Protein AF-A0A920FVG2-F1 (afdb_monomer)

Nearest PDB structures (foldseek):
  1gax-assembly2_B  TM=8.954E-01  e=4.757E-13  Thermus thermophilus
  4xkz-assembly1_A  TM=8.095E-01  e=1.401E-09  Pseudomonas aeruginosa PAO1
  8wnj-assembly1_A  TM=7.350E-01  e=1.094E-07  Helicobacter pylori
  4as1-assembly1_A  TM=7.195E-01  e=6.521E-05  Escherichia coli K-12
  5ah5-assembly1_B  TM=7.517E-01  e=1.636E-04  Rhizobium rhizogenes K84

Structure (mmCIF, N/CA/C/O backbone):
data_AF-A0A920FVG2-F1
#
_entry.id   AF-A0A920FVG2-F1
#
loop_
_atom_site.group_PDB
_atom_site.id
_atom_site.type_symbol
_atom_site.label_atom_id
_atom_site.label_alt_id
_atom_site.label_comp_id
_atom_site.label_asym_id
_atom_site.label_entity_id
_atom_site.label_seq_id
_atom_site.pdbx_PDB_ins_code
_atom_site.Cartn_x
_atom_site.Cartn_y
_atom_site.Cartn_z
_atom_site.occupancy
_atom_site.B_iso_or_equiv
_atom_site.auth_seq_id
_atom_site.auth_comp_id
_atom_site.auth_asym_id
_atom_site.auth_atom_id
_atom_site.pdbx_PDB_model_num
ATOM 1 N N . MET A 1 1 ? 52.587 -39.806 -20.150 1.00 34.88 1 MET A N 1
ATOM 2 C CA . MET A 1 1 ? 51.600 -38.936 -19.471 1.00 34.88 1 MET A CA 1
ATOM 3 C C . MET A 1 1 ? 51.020 -37.956 -20.485 1.00 34.88 1 MET A C 1
ATOM 5 O O . MET A 1 1 ? 51.636 -36.937 -20.765 1.00 34.88 1 MET A O 1
ATOM 9 N N . LYS A 1 2 ? 49.883 -38.295 -21.106 1.00 31.09 2 LYS A N 1
ATOM 10 C CA . LYS A 1 2 ? 49.117 -37.346 -21.928 1.00 31.09 2 LYS A CA 1
ATOM 11 C C . LYS A 1 2 ? 48.358 -36.430 -20.965 1.00 31.09 2 LYS A C 1
ATOM 13 O O . LYS A 1 2 ? 47.603 -36.924 -20.139 1.00 31.09 2 LYS A O 1
ATOM 18 N N . LYS A 1 3 ? 48.619 -35.121 -21.019 1.00 33.78 3 LYS A N 1
ATOM 19 C CA . LYS A 1 3 ? 47.824 -34.110 -20.311 1.00 33.78 3 LYS A CA 1
ATOM 20 C C . LYS A 1 3 ? 46.484 -33.982 -21.030 1.00 33.78 3 LYS A C 1
ATOM 22 O O . LYS A 1 3 ? 46.451 -33.529 -22.174 1.00 33.78 3 LYS A O 1
ATOM 27 N N . ASP A 1 4 ? 45.411 -34.372 -20.356 1.00 32.25 4 ASP A N 1
ATOM 28 C CA . ASP A 1 4 ? 44.045 -34.154 -20.813 1.00 32.25 4 ASP A CA 1
ATOM 29 C C . ASP A 1 4 ? 43.758 -32.652 -20.937 1.00 32.25 4 ASP A C 1
ATOM 31 O O . ASP A 1 4 ? 43.631 -31.918 -19.956 1.00 32.25 4 ASP A O 1
ATOM 35 N N . LYS A 1 5 ? 43.638 -32.187 -22.183 1.00 40.66 5 LYS A N 1
ATOM 36 C CA . LYS A 1 5 ? 42.881 -30.983 -22.524 1.00 40.66 5 LYS A CA 1
ATOM 37 C C . LYS A 1 5 ? 41.403 -31.350 -22.437 1.00 40.66 5 LYS A C 1
ATOM 39 O O . LYS A 1 5 ? 40.871 -31.845 -23.419 1.00 40.66 5 LYS A O 1
ATOM 44 N N . ASN A 1 6 ? 40.764 -31.129 -21.290 1.00 38.44 6 ASN A N 1
ATOM 45 C CA . ASN A 1 6 ? 39.312 -30.927 -21.192 1.00 38.44 6 ASN A CA 1
ATOM 46 C C . ASN A 1 6 ? 38.930 -30.453 -19.783 1.00 38.44 6 ASN A C 1
ATOM 48 O O . ASN A 1 6 ? 38.427 -31.211 -18.963 1.00 38.44 6 ASN A O 1
ATOM 52 N N . VAL A 1 7 ? 39.116 -29.158 -19.521 1.00 35.41 7 VAL A N 1
ATOM 53 C CA . VAL A 1 7 ? 38.372 -28.466 -18.461 1.00 35.41 7 VAL A CA 1
ATOM 54 C C . VAL A 1 7 ? 37.401 -27.516 -19.156 1.00 35.41 7 VAL A C 1
ATOM 56 O O . VAL A 1 7 ? 37.686 -26.337 -19.350 1.00 35.41 7 VAL A O 1
ATOM 59 N N . LYS A 1 8 ? 36.250 -28.041 -19.597 1.00 39.66 8 LYS A N 1
ATOM 60 C CA . LYS A 1 8 ? 35.087 -27.191 -19.876 1.00 39.66 8 LYS A CA 1
ATOM 61 C C . LYS A 1 8 ? 34.613 -26.660 -18.527 1.00 39.66 8 LYS A C 1
ATOM 63 O O . LYS A 1 8 ? 34.080 -27.415 -17.718 1.00 39.66 8 LYS A O 1
ATOM 68 N N . ILE A 1 9 ? 34.832 -25.373 -18.279 1.00 39.84 9 ILE A N 1
ATOM 69 C CA . ILE A 1 9 ? 34.229 -24.665 -17.150 1.00 39.84 9 ILE A CA 1
ATOM 70 C C . ILE A 1 9 ? 32.710 -24.795 -17.326 1.00 39.84 9 ILE A C 1
ATOM 72 O O . ILE A 1 9 ? 32.148 -24.200 -18.245 1.00 39.84 9 ILE A O 1
ATOM 76 N N . LYS A 1 10 ? 32.038 -25.587 -16.481 1.00 43.44 10 LYS A N 1
ATOM 77 C CA . LYS A 1 10 ? 30.575 -25.550 -16.343 1.00 43.44 10 LYS A CA 1
ATOM 78 C C . LYS A 1 10 ? 30.203 -24.182 -15.765 1.00 43.44 10 LYS A C 1
ATOM 80 O O . LYS A 1 10 ? 30.037 -24.035 -14.559 1.00 43.44 10 LYS A O 1
ATOM 85 N N . ARG A 1 11 ? 30.125 -23.149 -16.605 1.00 49.59 11 ARG A N 1
ATOM 86 C CA . ARG A 1 11 ? 29.340 -21.964 -16.261 1.00 49.59 11 ARG A CA 1
ATOM 87 C C . ARG A 1 11 ? 27.886 -22.412 -16.343 1.00 49.59 11 ARG A C 1
ATOM 89 O O . ARG A 1 11 ? 27.452 -22.835 -17.409 1.00 49.59 11 ARG A O 1
ATOM 96 N N . ASN A 1 12 ? 27.166 -22.354 -15.227 1.00 61.84 12 ASN A N 1
ATOM 97 C CA . ASN A 1 12 ? 25.705 -22.378 -15.220 1.00 61.84 12 ASN A CA 1
ATOM 98 C C . ASN A 1 12 ? 25.222 -21.122 -15.962 1.00 61.84 12 ASN A C 1
ATOM 100 O O . ASN A 1 12 ? 24.910 -20.110 -15.340 1.00 61.84 12 ASN A O 1
ATOM 104 N N . VAL A 1 13 ? 25.287 -21.142 -17.293 1.00 67.62 13 VAL A N 1
ATOM 105 C CA . VAL A 1 13 ? 24.732 -20.092 -18.141 1.00 67.62 13 VAL A CA 1
ATOM 106 C C . VAL A 1 13 ? 23.231 -20.322 -18.142 1.00 67.62 13 VAL A C 1
ATOM 108 O O . VAL A 1 13 ? 22.765 -21.331 -18.659 1.00 67.62 13 VAL A O 1
ATOM 111 N N . ILE A 1 14 ? 22.506 -19.426 -17.483 1.00 77.75 14 ILE A N 1
ATOM 112 C CA . ILE A 1 14 ? 21.047 -19.402 -17.501 1.00 77.75 14 ILE A CA 1
ATOM 113 C C . ILE A 1 14 ? 20.646 -18.641 -18.762 1.00 77.75 14 ILE A C 1
ATOM 115 O O . ILE A 1 14 ? 21.069 -17.494 -18.930 1.00 77.75 14 ILE A O 1
ATOM 119 N N . ASP A 1 15 ? 19.870 -19.270 -19.643 1.00 86.62 15 ASP A N 1
ATOM 120 C CA . ASP A 1 15 ? 19.322 -18.586 -20.811 1.00 86.62 15 ASP A CA 1
ATOM 121 C C . ASP A 1 15 ? 18.277 -17.555 -20.340 1.00 86.62 15 ASP A C 1
ATOM 123 O O . ASP A 1 15 ? 17.307 -17.922 -19.664 1.00 86.62 15 ASP A O 1
ATOM 127 N N . PRO A 1 16 ? 18.449 -16.252 -20.637 1.00 88.81 16 PRO A N 1
ATOM 128 C CA . PRO A 1 16 ? 17.465 -15.246 -20.265 1.00 88.81 16 PRO A CA 1
ATOM 129 C C . PRO A 1 16 ? 16.081 -15.518 -20.867 1.00 88.81 16 PRO A C 1
ATOM 131 O O . PRO A 1 16 ? 15.095 -15.166 -20.225 1.00 88.81 16 PRO A O 1
ATOM 134 N N . LEU A 1 17 ? 15.983 -16.151 -22.041 1.00 92.50 17 LEU A N 1
ATOM 135 C CA . LEU A 1 17 ? 14.698 -16.467 -22.669 1.00 92.50 17 LEU A CA 1
ATOM 136 C C . LEU A 1 17 ? 13.923 -17.518 -21.869 1.00 92.50 17 LEU A C 1
ATOM 138 O O . LEU A 1 17 ? 12.738 -17.324 -21.620 1.00 92.50 17 LEU A O 1
ATOM 142 N N . GLU A 1 18 ? 14.596 -18.547 -21.343 1.00 91.75 18 GLU A N 1
ATOM 143 C CA . GLU A 1 18 ? 13.959 -19.539 -20.461 1.00 91.75 18 GLU A CA 1
ATOM 144 C C . GLU A 1 18 ? 13.392 -18.887 -19.187 1.00 91.75 18 GLU A C 1
ATOM 146 O O . GLU A 1 18 ? 12.308 -19.236 -18.711 1.00 91.75 18 GLU A O 1
ATOM 151 N N . ILE A 1 19 ? 14.104 -17.901 -18.630 1.00 91.44 19 ILE A N 1
ATOM 152 C CA . ILE A 1 19 ? 13.629 -17.153 -17.460 1.00 91.44 19 ILE A CA 1
ATOM 153 C C . ILE A 1 19 ? 12.475 -16.219 -17.823 1.00 91.44 19 ILE A C 1
ATOM 155 O O . ILE A 1 19 ? 11.527 -16.107 -17.044 1.00 91.44 19 ILE A O 1
ATOM 159 N N . ILE A 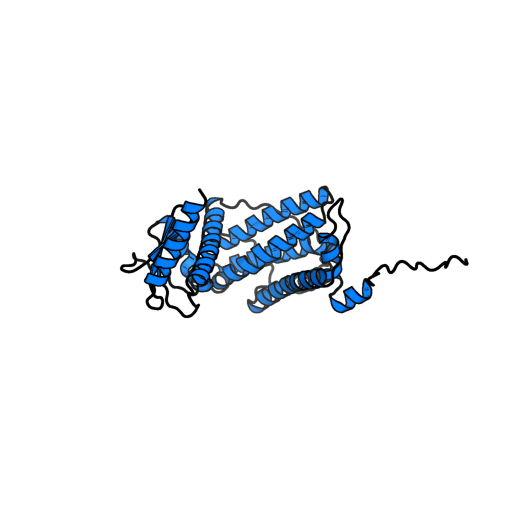1 20 ? 12.530 -15.562 -18.983 1.00 94.75 20 ILE A N 1
ATOM 160 C CA . ILE A 1 20 ? 11.449 -14.705 -19.483 1.00 94.75 20 ILE A CA 1
ATOM 161 C C . ILE A 1 20 ? 10.177 -15.528 -19.689 1.00 94.75 20 ILE A C 1
ATOM 163 O O . ILE A 1 20 ? 9.123 -15.116 -19.210 1.00 94.75 20 ILE A O 1
ATOM 167 N N . ASP A 1 21 ? 10.276 -16.705 -20.302 1.00 94.50 21 ASP A N 1
ATOM 168 C CA . ASP A 1 21 ? 9.132 -17.592 -20.525 1.00 94.50 21 ASP A CA 1
ATOM 169 C C . ASP A 1 21 ? 8.518 -18.071 -19.201 1.00 94.50 21 ASP A C 1
ATOM 171 O O . ASP A 1 21 ? 7.297 -18.176 -19.064 1.00 94.50 21 ASP A O 1
ATOM 175 N N . LYS A 1 22 ? 9.350 -18.316 -18.180 1.00 94.31 22 LYS A N 1
ATOM 176 C CA . LYS A 1 22 ? 8.897 -18.835 -16.881 1.00 94.31 22 LYS A CA 1
ATOM 177 C C . LYS A 1 22 ? 8.395 -17.764 -15.907 1.00 94.31 22 LYS A C 1
ATOM 179 O O . LYS A 1 22 ? 7.469 -18.021 -15.126 1.00 94.31 22 LYS A O 1
ATOM 184 N N . TYR A 1 23 ? 9.022 -16.590 -15.891 1.00 94.56 23 TYR A N 1
ATOM 185 C CA . TYR A 1 23 ? 8.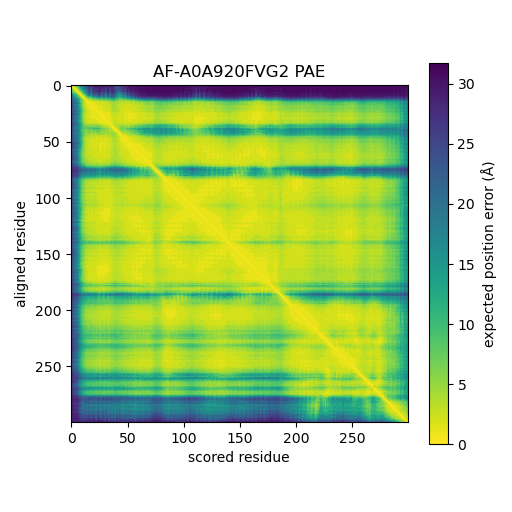804 -15.553 -14.876 1.00 94.56 23 TYR A CA 1
ATOM 186 C C . TYR A 1 23 ? 8.368 -14.199 -15.441 1.00 94.56 23 TYR A C 1
ATOM 188 O O . TYR A 1 23 ? 7.809 -13.403 -14.690 1.00 94.56 23 TYR A O 1
ATOM 196 N N . GLY A 1 24 ? 8.564 -13.954 -16.734 1.00 96.00 24 GLY A N 1
ATOM 197 C CA . GLY A 1 24 ? 8.259 -12.694 -17.404 1.00 96.00 24 GLY A CA 1
ATOM 198 C C . GLY A 1 24 ? 9.465 -11.757 -17.512 1.00 96.00 24 GLY A C 1
ATOM 199 O O . GLY A 1 24 ? 10.333 -11.703 -16.636 1.00 96.00 24 GLY A O 1
ATOM 200 N N . ALA A 1 25 ? 9.495 -10.969 -18.591 1.00 97.25 25 ALA A N 1
ATOM 201 C CA . ALA A 1 25 ? 10.583 -10.035 -18.881 1.00 97.25 25 ALA A CA 1
ATOM 202 C C . ALA A 1 25 ? 10.749 -8.950 -17.812 1.00 97.25 25 ALA A C 1
ATOM 204 O O . ALA A 1 25 ? 11.872 -8.681 -17.390 1.00 97.25 25 ALA A O 1
ATOM 205 N N . ASP A 1 26 ? 9.651 -8.378 -17.320 1.00 97.94 26 ASP A N 1
ATOM 206 C CA . ASP A 1 26 ? 9.699 -7.370 -16.257 1.00 97.94 26 ASP A CA 1
ATOM 207 C C . ASP A 1 26 ? 10.296 -7.917 -14.962 1.00 97.94 26 ASP A C 1
ATOM 209 O O . ASP A 1 26 ? 11.095 -7.250 -14.308 1.00 97.94 26 ASP A O 1
ATOM 213 N N . THR A 1 27 ? 9.952 -9.154 -14.601 1.00 97.12 27 THR A N 1
ATOM 214 C CA . THR A 1 27 ? 10.513 -9.803 -13.418 1.00 97.12 27 THR A CA 1
ATOM 215 C C . THR A 1 27 ? 12.017 -10.000 -13.558 1.00 97.12 27 THR A C 1
ATOM 217 O O . THR A 1 27 ? 12.757 -9.702 -12.617 1.00 97.12 27 THR A O 1
ATOM 220 N N . LEU A 1 28 ? 12.492 -10.464 -14.719 1.00 95.81 28 LEU A N 1
ATOM 221 C CA . LEU A 1 28 ? 13.925 -10.609 -14.965 1.00 95.81 28 LEU A CA 1
ATOM 222 C C . LEU A 1 28 ? 14.639 -9.251 -14.927 1.00 95.81 28 LEU A C 1
ATOM 224 O O . LEU A 1 28 ? 15.643 -9.122 -14.228 1.00 95.81 28 LEU A O 1
ATOM 228 N N . ARG A 1 29 ? 14.104 -8.233 -15.617 1.00 96.81 29 ARG A N 1
ATOM 229 C CA . ARG A 1 29 ? 14.658 -6.869 -15.614 1.00 96.81 29 ARG A CA 1
ATOM 230 C C . ARG A 1 29 ? 14.775 -6.331 -14.196 1.00 96.81 29 ARG A C 1
ATOM 232 O O . ARG A 1 29 ? 15.865 -5.946 -13.788 1.00 96.81 29 ARG A O 1
ATOM 239 N N . PHE A 1 30 ? 13.692 -6.396 -13.425 1.00 96.94 30 PHE A N 1
ATOM 240 C CA . PHE A 1 30 ? 13.682 -5.929 -12.045 1.00 96.94 30 PHE A CA 1
ATOM 241 C C . PHE A 1 30 ? 14.706 -6.663 -11.178 1.00 96.94 30 PHE A C 1
ATOM 243 O O . PHE A 1 30 ? 15.460 -6.026 -10.448 1.00 96.94 30 PHE A O 1
ATOM 250 N N . THR A 1 31 ? 14.781 -7.992 -11.307 1.00 95.44 31 THR A N 1
ATOM 251 C CA . THR A 1 31 ? 15.752 -8.813 -10.570 1.00 95.44 31 THR A CA 1
ATOM 252 C C . THR A 1 31 ? 17.189 -8.407 -10.884 1.00 95.44 31 THR A C 1
ATOM 254 O O . THR A 1 31 ? 18.019 -8.310 -9.986 1.00 95.44 31 THR A O 1
ATOM 257 N N . LEU A 1 32 ? 17.515 -8.186 -12.157 1.00 94.38 32 LEU A N 1
ATOM 258 C CA . LEU A 1 32 ? 18.865 -7.791 -12.552 1.00 94.38 32 LEU A CA 1
ATOM 259 C C . LEU A 1 32 ? 19.190 -6.374 -12.079 1.00 94.38 32 LEU A C 1
ATOM 261 O O . LEU A 1 32 ? 20.293 -6.145 -11.590 1.00 94.38 32 LEU A O 1
ATOM 265 N N . THR A 1 33 ? 18.238 -5.443 -12.170 1.00 95.56 33 THR A N 1
ATOM 266 C CA . THR A 1 33 ? 18.422 -4.069 -11.693 1.00 95.56 33 THR A CA 1
ATOM 267 C C . THR A 1 33 ? 18.642 -4.023 -10.183 1.00 95.56 33 THR A C 1
ATOM 269 O O . THR A 1 33 ? 19.594 -3.385 -9.741 1.00 95.56 33 THR A O 1
ATOM 272 N N . SER A 1 34 ? 17.828 -4.725 -9.388 1.00 94.31 34 SER A N 1
ATOM 273 C CA . SER A 1 34 ? 17.938 -4.708 -7.922 1.00 94.31 34 SER A CA 1
ATOM 274 C C . SER A 1 34 ? 19.225 -5.353 -7.400 1.00 94.31 34 SER A C 1
ATOM 276 O O . SER A 1 34 ? 19.738 -4.959 -6.355 1.00 94.31 34 SER A O 1
ATOM 278 N N . LEU A 1 35 ? 19.774 -6.333 -8.127 1.00 91.38 35 LEU A N 1
ATOM 279 C CA . LEU A 1 35 ? 21.012 -7.020 -7.752 1.00 91.38 35 LEU A CA 1
ATOM 280 C C . LEU A 1 35 ? 22.281 -6.317 -8.242 1.00 91.38 35 LEU A C 1
ATOM 282 O O . LEU A 1 35 ? 23.375 -6.726 -7.851 1.00 91.38 35 LEU A O 1
ATOM 286 N N . ASN A 1 36 ? 22.163 -5.276 -9.070 1.00 89.19 36 ASN A N 1
ATOM 287 C CA . ASN A 1 36 ? 23.300 -4.555 -9.641 1.00 89.19 36 ASN A CA 1
ATOM 288 C C . ASN A 1 36 ? 23.895 -3.533 -8.654 1.00 89.19 36 ASN A C 1
ATOM 290 O O . ASN A 1 36 ? 23.986 -2.335 -8.932 1.00 89.19 36 ASN A O 1
ATOM 294 N N . THR A 1 37 ? 24.258 -4.007 -7.460 1.00 88.56 37 THR A N 1
ATOM 295 C CA . THR A 1 37 ? 24.961 -3.209 -6.454 1.00 88.56 37 THR A CA 1
ATOM 296 C C . THR A 1 37 ? 26.430 -3.030 -6.867 1.00 88.56 37 THR A C 1
ATOM 298 O O . THR A 1 37 ? 27.111 -4.033 -7.103 1.00 88.56 37 THR A O 1
ATOM 301 N N . PRO A 1 38 ? 26.963 -1.793 -6.904 1.00 85.06 38 PRO A N 1
ATOM 302 C CA . PRO A 1 38 ? 28.352 -1.523 -7.254 1.00 85.06 38 PRO A CA 1
ATOM 303 C C . PRO A 1 38 ? 29.344 -2.352 -6.433 1.00 85.06 38 PRO A C 1
ATOM 305 O O . PRO A 1 38 ? 29.216 -2.488 -5.216 1.00 85.06 38 PRO A O 1
ATOM 308 N N . GLY A 1 39 ? 30.353 -2.907 -7.108 1.00 82.44 39 GLY A N 1
ATOM 309 C CA . GLY A 1 39 ? 31.421 -3.677 -6.464 1.00 82.44 39 GLY A CA 1
ATOM 310 C C . GLY A 1 39 ? 31.021 -5.078 -5.985 1.00 82.44 39 GLY A C 1
ATOM 311 O O . GLY A 1 39 ? 31.798 -5.703 -5.264 1.00 82.44 39 GLY A O 1
ATOM 312 N N . ARG A 1 40 ? 29.839 -5.590 -6.362 1.00 82.69 40 ARG A N 1
ATOM 313 C CA . ARG A 1 40 ? 29.403 -6.961 -6.053 1.00 82.69 40 ARG A CA 1
ATOM 314 C C . ARG A 1 40 ? 29.045 -7.735 -7.318 1.00 82.69 40 ARG A C 1
ATOM 316 O O . ARG A 1 40 ? 28.369 -7.221 -8.201 1.00 82.69 40 ARG A O 1
ATOM 323 N N . ASP A 1 41 ? 29.440 -9.005 -7.360 1.00 80.62 41 ASP A N 1
ATOM 324 C CA . ASP A 1 41 ? 29.008 -9.916 -8.418 1.00 80.62 41 ASP A CA 1
ATOM 325 C C . ASP A 1 41 ? 27.507 -10.217 -8.303 1.00 80.62 41 ASP A C 1
ATOM 327 O O . ASP A 1 41 ? 27.005 -10.587 -7.233 1.00 80.62 41 ASP A O 1
ATOM 331 N N . VAL A 1 42 ? 26.798 -10.143 -9.430 1.00 80.38 42 VAL A N 1
ATOM 332 C CA . VAL A 1 42 ? 25.384 -10.523 -9.515 1.00 80.38 42 VAL A CA 1
ATOM 333 C C . VAL A 1 42 ? 25.262 -12.042 -9.413 1.00 80.38 42 VAL A C 1
ATOM 335 O O . VAL A 1 42 ? 25.542 -12.784 -10.355 1.00 80.38 42 VAL A O 1
ATOM 338 N N . ARG A 1 43 ? 24.807 -12.526 -8.255 1.00 79.56 43 ARG A N 1
ATOM 339 C CA . ARG A 1 43 ? 24.443 -13.935 -8.054 1.00 79.56 43 ARG A CA 1
ATOM 340 C C . ARG A 1 43 ? 22.957 -14.123 -8.313 1.00 79.56 43 ARG A C 1
ATOM 342 O O . ARG A 1 43 ? 22.135 -13.973 -7.407 1.00 79.56 43 ARG A O 1
ATOM 349 N N . LEU A 1 44 ? 22.626 -14.455 -9.556 1.00 82.06 44 LEU A N 1
ATOM 350 C CA . LEU A 1 44 ? 21.258 -14.771 -9.940 1.00 82.06 44 LEU A CA 1
ATOM 351 C C . LEU A 1 44 ? 20.854 -16.124 -9.343 1.00 82.06 44 LEU A C 1
ATOM 353 O O . LEU A 1 44 ? 21.543 -17.127 -9.525 1.00 82.06 44 LEU A O 1
ATOM 357 N N . SER A 1 45 ? 19.732 -16.149 -8.629 1.00 85.69 45 SER A N 1
ATOM 358 C CA . SER A 1 45 ? 19.093 -17.387 -8.198 1.00 85.69 45 SER A CA 1
ATOM 359 C C . SER A 1 45 ? 17.628 -17.372 -8.598 1.00 85.69 45 SER A C 1
ATOM 361 O O . SER A 1 45 ? 16.952 -16.344 -8.527 1.00 85.69 45 SER A O 1
ATOM 363 N N . GLU A 1 46 ? 17.125 -18.534 -8.988 1.00 86.00 46 GLU A N 1
ATOM 364 C CA . GLU A 1 46 ? 15.732 -18.703 -9.387 1.00 86.00 46 GLU A CA 1
ATOM 365 C C . GLU A 1 46 ? 14.755 -18.334 -8.259 1.00 86.00 46 GLU A C 1
ATOM 367 O O . GLU A 1 46 ? 13.713 -17.733 -8.501 1.00 86.00 46 GLU A O 1
ATOM 372 N N . GLN A 1 47 ? 15.139 -18.580 -7.002 1.00 88.12 47 GLN A N 1
ATOM 373 C CA . GLN A 1 47 ? 14.365 -18.162 -5.832 1.00 88.12 47 GLN A CA 1
ATOM 374 C C . GLN A 1 47 ? 14.209 -16.634 -5.741 1.00 88.12 47 GLN A C 1
ATOM 376 O O . GLN A 1 47 ? 13.130 -16.152 -5.398 1.00 88.12 47 GLN A O 1
ATOM 381 N N . ARG A 1 48 ? 15.257 -15.857 -6.064 1.00 86.94 48 ARG A N 1
ATOM 382 C CA . ARG A 1 48 ? 15.167 -14.386 -6.087 1.00 86.94 48 ARG A CA 1
ATOM 383 C C . ARG A 1 48 ? 14.253 -13.910 -7.213 1.00 86.94 48 ARG A C 1
ATOM 385 O O . ARG A 1 48 ? 13.404 -13.059 -6.969 1.00 86.94 48 ARG A O 1
ATOM 392 N N . ILE A 1 49 ? 14.376 -14.503 -8.402 1.00 92.75 49 ILE A N 1
ATOM 393 C CA . ILE A 1 49 ? 13.498 -14.206 -9.545 1.00 92.75 49 ILE A CA 1
ATOM 394 C C . ILE A 1 49 ? 12.034 -14.484 -9.170 1.00 92.75 49 ILE A C 1
ATOM 396 O O . ILE A 1 49 ? 11.164 -13.643 -9.387 1.00 92.75 49 ILE A O 1
ATOM 400 N N . ALA A 1 50 ? 11.757 -15.625 -8.532 1.00 92.62 50 ALA A N 1
ATOM 401 C CA . ALA A 1 50 ? 10.420 -15.964 -8.053 1.00 92.62 50 ALA A CA 1
ATOM 402 C C . ALA A 1 50 ? 9.882 -14.945 -7.028 1.00 92.62 50 ALA A C 1
ATOM 404 O O . ALA A 1 50 ? 8.709 -14.579 -7.086 1.00 92.62 50 ALA A O 1
ATOM 405 N N . GLY A 1 51 ? 10.735 -14.432 -6.135 1.00 92.38 51 GLY A N 1
ATOM 406 C CA . GLY A 1 51 ? 10.375 -13.343 -5.221 1.00 92.38 51 GLY A CA 1
ATOM 407 C C . GLY A 1 51 ? 9.941 -12.072 -5.961 1.00 92.38 51 GLY A C 1
ATOM 408 O O . GLY A 1 51 ? 8.884 -11.515 -5.669 1.00 92.38 51 GLY A O 1
ATOM 409 N N . TYR A 1 52 ? 10.688 -11.655 -6.985 1.00 94.50 52 TYR A N 1
ATOM 410 C CA . TYR A 1 52 ? 10.333 -10.478 -7.785 1.00 94.50 52 TYR A CA 1
ATOM 411 C C . TYR A 1 52 ? 9.154 -10.710 -8.741 1.00 94.50 52 TYR A C 1
ATOM 413 O O . TYR A 1 52 ? 8.460 -9.759 -9.100 1.00 94.50 52 TYR A O 1
ATOM 421 N N . ARG A 1 53 ? 8.826 -11.960 -9.090 1.00 96.19 53 ARG A N 1
ATOM 422 C CA . ARG A 1 53 ? 7.550 -12.277 -9.753 1.00 96.19 53 ARG A CA 1
ATOM 423 C C . ARG A 1 53 ? 6.362 -11.926 -8.861 1.00 96.19 53 ARG A C 1
ATOM 425 O O . ARG A 1 53 ? 5.368 -11.377 -9.342 1.00 96.19 53 ARG A O 1
ATOM 432 N N . ASN A 1 54 ? 6.464 -12.200 -7.559 1.00 95.44 54 ASN A N 1
ATOM 433 C CA . ASN A 1 54 ? 5.422 -11.826 -6.602 1.00 95.44 54 ASN A CA 1
ATOM 434 C C . ASN A 1 54 ? 5.285 -10.304 -6.503 1.00 95.44 54 ASN A C 1
ATOM 436 O O . ASN A 1 54 ? 4.168 -9.805 -6.409 1.00 95.44 54 ASN A O 1
ATOM 440 N N . PHE A 1 55 ? 6.397 -9.569 -6.602 1.00 96.56 55 PHE A N 1
ATOM 441 C CA . PHE A 1 55 ? 6.381 -8.107 -6.654 1.00 96.56 55 PHE A CA 1
ATOM 442 C C . PHE A 1 55 ? 5.613 -7.577 -7.868 1.00 96.56 55 PHE A C 1
ATOM 444 O O . PHE A 1 55 ? 4.670 -6.806 -7.708 1.00 96.56 55 PHE A O 1
ATOM 451 N N . VAL A 1 56 ? 5.935 -8.065 -9.069 1.00 96.31 56 VAL A N 1
ATOM 452 C CA . VAL A 1 56 ? 5.201 -7.699 -10.293 1.00 96.31 56 VAL A CA 1
ATOM 453 C C . VAL A 1 56 ? 3.712 -8.055 -10.174 1.00 96.31 56 VAL A C 1
ATOM 455 O O . VAL A 1 56 ? 2.839 -7.265 -10.535 1.00 96.31 56 VAL A O 1
ATOM 458 N N . THR A 1 57 ? 3.402 -9.209 -9.577 1.00 96.62 57 THR A N 1
ATOM 459 C CA . THR A 1 57 ? 2.017 -9.624 -9.301 1.00 96.62 57 THR A CA 1
ATOM 460 C C . THR A 1 57 ? 1.315 -8.659 -8.337 1.00 96.62 57 THR A C 1
ATOM 462 O O . THR A 1 57 ? 0.148 -8.327 -8.552 1.00 96.62 57 THR A O 1
ATOM 465 N N . LYS A 1 58 ? 2.011 -8.151 -7.311 1.00 96.69 58 LYS A N 1
ATOM 466 C CA . LYS A 1 58 ? 1.473 -7.179 -6.345 1.00 96.69 58 LYS A CA 1
ATOM 467 C C . LYS A 1 58 ? 0.999 -5.894 -7.039 1.00 96.69 58 LYS A C 1
ATOM 469 O O . LYS A 1 58 ? -0.103 -5.442 -6.742 1.00 96.69 58 LYS A O 1
ATOM 474 N N . ILE A 1 59 ? 1.744 -5.388 -8.029 1.00 97.81 59 ILE A N 1
ATOM 475 C CA . ILE A 1 59 ? 1.346 -4.216 -8.839 1.00 97.81 59 ILE A CA 1
ATOM 476 C C . ILE A 1 59 ? 0.021 -4.490 -9.568 1.00 97.81 59 ILE A C 1
ATOM 478 O O . ILE A 1 59 ? -0.913 -3.692 -9.504 1.00 97.81 59 ILE A O 1
ATOM 482 N N . THR A 1 60 ? -0.109 -5.655 -10.211 1.00 97.31 60 THR A N 1
ATOM 483 C CA . THR A 1 60 ? -1.365 -6.022 -10.893 1.00 97.31 60 THR A CA 1
ATOM 484 C C . THR A 1 60 ? -2.529 -6.245 -9.924 1.00 97.31 60 THR A C 1
ATOM 486 O O . THR A 1 60 ? -3.677 -5.986 -10.274 1.00 97.31 60 THR A O 1
ATOM 489 N N . ASN A 1 61 ? -2.260 -6.692 -8.694 1.00 97.88 61 ASN A N 1
ATOM 490 C CA . ASN A 1 61 ? -3.287 -6.835 -7.663 1.00 97.88 61 ASN A CA 1
ATOM 491 C C . ASN A 1 61 ? -3.775 -5.474 -7.149 1.00 97.88 61 ASN A C 1
ATOM 493 O O . ASN A 1 61 ? -4.965 -5.343 -6.876 1.00 97.88 61 ASN A O 1
ATOM 497 N N . ALA A 1 62 ? -2.900 -4.465 -7.072 1.00 97.94 62 ALA A N 1
ATOM 498 C CA . ALA A 1 62 ? -3.306 -3.096 -6.758 1.00 97.94 62 ALA A CA 1
ATOM 499 C C . ALA A 1 62 ? -4.274 -2.538 -7.816 1.00 97.94 62 ALA A C 1
ATOM 501 O O . ALA A 1 62 ? -5.313 -1.985 -7.461 1.00 97.94 62 ALA A O 1
ATOM 502 N N . TYR A 1 63 ? -4.001 -2.780 -9.105 1.00 97.25 63 TYR A N 1
ATOM 503 C CA . TYR A 1 63 ? -4.946 -2.461 -10.183 1.00 97.25 63 TYR A CA 1
ATOM 504 C C . TYR A 1 63 ? -6.286 -3.192 -10.011 1.00 97.25 63 TYR A C 1
ATOM 506 O O . TYR A 1 63 ? -7.333 -2.557 -10.043 1.00 97.25 63 TYR A O 1
ATOM 514 N N . LYS A 1 64 ? -6.276 -4.511 -9.769 1.00 97.31 64 LYS A N 1
ATOM 515 C CA . LYS A 1 64 ? -7.516 -5.292 -9.583 1.00 97.31 64 LYS A CA 1
ATOM 516 C C . LYS A 1 64 ? -8.345 -4.806 -8.395 1.00 97.31 64 LYS A C 1
ATOM 518 O O . LYS A 1 64 ? -9.569 -4.824 -8.451 1.00 97.31 64 LYS A O 1
ATOM 523 N N . PHE A 1 65 ? -7.691 -4.382 -7.314 1.00 97.50 65 PHE A N 1
ATOM 524 C CA . PHE A 1 65 ? -8.368 -3.751 -6.183 1.00 97.50 65 PHE A CA 1
ATOM 525 C C . PHE A 1 65 ? -9.074 -2.457 -6.611 1.00 97.50 65 PHE A C 1
ATOM 527 O O . PHE A 1 65 ? -10.249 -2.263 -6.300 1.00 97.50 65 PHE A O 1
ATOM 534 N N . ALA A 1 66 ? -8.374 -1.603 -7.354 1.00 95.75 66 ALA A N 1
ATOM 535 C CA . ALA A 1 66 ? -8.901 -0.337 -7.845 1.00 95.75 66 ALA A CA 1
ATOM 536 C C . ALA A 1 66 ? -10.067 -0.529 -8.831 1.00 95.75 66 ALA A C 1
ATOM 538 O O . ALA A 1 66 ? -11.082 0.163 -8.746 1.00 95.75 66 ALA A O 1
ATOM 539 N N . GLU A 1 67 ? -9.957 -1.525 -9.709 1.00 95.31 67 GLU A N 1
ATOM 540 C CA . GLU A 1 67 ? -11.022 -1.960 -10.614 1.00 95.31 67 GLU A CA 1
ATOM 541 C C . GLU A 1 67 ? -12.242 -2.459 -9.832 1.00 95.31 67 GLU A C 1
ATOM 543 O O . GLU A 1 67 ? -13.362 -2.000 -10.059 1.00 95.31 67 GLU A O 1
ATOM 548 N N . PHE A 1 68 ? -12.030 -3.324 -8.835 1.00 95.75 68 PHE A N 1
ATOM 549 C CA . PHE A 1 68 ? -13.095 -3.834 -7.973 1.00 95.75 68 PHE A CA 1
ATOM 550 C C . PHE A 1 68 ? -13.830 -2.715 -7.218 1.00 95.75 68 PHE A C 1
ATOM 552 O O . PHE A 1 68 ? -15.060 -2.709 -7.157 1.00 95.75 68 PHE A O 1
ATOM 559 N N . LYS A 1 69 ? -13.093 -1.731 -6.685 1.00 95.38 69 LYS A N 1
ATOM 560 C CA . LYS A 1 69 ? -13.654 -0.538 -6.025 1.00 95.38 69 LYS A CA 1
ATOM 561 C C . LYS A 1 69 ? -14.193 0.514 -7.010 1.00 95.38 69 LYS A C 1
ATOM 563 O O . LYS A 1 69 ? -14.722 1.540 -6.570 1.00 95.38 69 LYS A O 1
ATOM 568 N N . LYS A 1 70 ? -14.103 0.256 -8.323 1.00 93.25 70 LYS A N 1
ATOM 569 C CA . LYS A 1 70 ? -14.545 1.138 -9.417 1.00 93.25 70 LYS A CA 1
ATOM 570 C C . LYS A 1 70 ? -13.925 2.536 -9.342 1.00 93.25 70 LYS A C 1
ATOM 572 O O . LYS A 1 70 ? -14.610 3.531 -9.559 1.00 93.25 70 LYS A O 1
ATOM 577 N N . ILE A 1 71 ? -12.643 2.593 -8.990 1.00 92.00 71 ILE A N 1
ATOM 578 C CA . ILE A 1 71 ? -11.848 3.828 -8.908 1.00 92.00 71 ILE A CA 1
ATOM 579 C C . ILE A 1 71 ? -10.761 3.902 -9.989 1.00 92.00 71 ILE A C 1
ATOM 581 O O . ILE A 1 71 ? -10.111 4.933 -10.137 1.00 92.00 71 ILE A O 1
ATOM 585 N N . TYR A 1 72 ? -10.553 2.816 -10.742 1.00 89.31 72 TYR A N 1
ATOM 586 C CA . TYR A 1 72 ? -9.612 2.759 -11.858 1.00 89.31 72 TYR A CA 1
ATOM 587 C C . TYR A 1 72 ? -10.053 1.702 -12.894 1.00 89.31 72 TYR A C 1
ATOM 589 O O . TYR A 1 72 ? -10.398 0.595 -12.482 1.00 89.31 72 TYR A O 1
ATOM 597 N N . PRO A 1 73 ? -10.018 1.977 -14.211 1.00 84.62 73 PRO A N 1
ATOM 598 C CA . PRO A 1 73 ? -9.764 3.284 -14.810 1.00 84.62 73 PRO A CA 1
ATOM 599 C C . PRO A 1 73 ? -10.862 4.294 -14.460 1.00 84.62 73 PRO A C 1
ATOM 601 O O . PRO A 1 73 ? -12.019 3.928 -14.240 1.00 84.62 73 PRO A O 1
ATOM 604 N N . SER A 1 74 ? -10.482 5.563 -14.361 1.00 79.44 74 SER A N 1
ATOM 605 C CA . SER A 1 74 ? -11.418 6.647 -14.087 1.00 79.44 74 SER A CA 1
ATOM 606 C C . SER A 1 74 ? -12.230 6.961 -15.341 1.00 79.44 74 SER A C 1
ATOM 608 O O . SER A 1 74 ? -11.690 6.977 -16.445 1.00 79.44 74 SER A O 1
ATOM 610 N N . LYS A 1 75 ? -13.538 7.194 -15.183 1.00 70.00 75 LYS A N 1
ATOM 611 C CA . LYS A 1 75 ? -14.411 7.593 -16.303 1.00 70.00 75 LYS A CA 1
ATOM 612 C C . LYS A 1 75 ? -14.187 9.044 -16.725 1.00 70.00 75 LYS A C 1
ATOM 614 O O . LYS A 1 75 ? -14.343 9.353 -17.899 1.00 70.00 75 LYS A O 1
ATOM 619 N N . ASP A 1 76 ? -13.808 9.877 -15.763 1.00 70.50 76 ASP A N 1
ATOM 620 C CA . ASP A 1 76 ? -13.523 11.299 -15.915 1.00 70.50 76 ASP A CA 1
ATOM 621 C C . ASP A 1 76 ? -12.150 11.592 -15.303 1.00 70.50 76 ASP A C 1
ATOM 623 O O . ASP A 1 76 ? -11.738 10.900 -14.366 1.00 70.50 76 ASP A O 1
ATOM 627 N N . ASP A 1 77 ? -11.451 12.623 -15.776 1.00 68.06 77 ASP A N 1
ATOM 628 C CA . ASP A 1 77 ? -10.259 13.101 -15.074 1.00 68.06 77 ASP A CA 1
ATOM 629 C C . ASP A 1 77 ? -10.675 13.554 -13.668 1.00 68.06 77 ASP A C 1
ATOM 631 O O . ASP A 1 77 ? -11.512 14.459 -13.530 1.00 68.06 77 ASP A O 1
ATOM 635 N N . PRO A 1 78 ? -10.163 12.910 -12.603 1.00 67.25 78 PRO A N 1
ATOM 636 C CA . PRO A 1 78 ? -10.628 13.213 -11.267 1.00 67.25 78 PRO A CA 1
ATOM 637 C C . PRO A 1 78 ? -10.217 14.651 -10.935 1.00 67.25 78 PRO A C 1
ATOM 639 O O . PRO A 1 78 ? -9.076 15.060 -11.165 1.00 67.25 78 PRO A O 1
ATOM 642 N N . LYS A 1 79 ? -11.171 15.441 -10.427 1.00 73.50 79 LYS A N 1
ATOM 643 C CA . LYS A 1 79 ? -10.927 16.843 -10.070 1.00 73.50 79 LYS A CA 1
ATOM 644 C C . LYS A 1 79 ? -9.731 16.914 -9.130 1.00 73.50 79 LYS A C 1
ATOM 646 O O . LYS A 1 79 ? -9.643 16.127 -8.192 1.00 73.50 79 LYS A O 1
ATOM 651 N N . GLN A 1 80 ? -8.837 17.870 -9.369 1.00 78.06 80 GLN A N 1
ATOM 652 C CA . GLN A 1 80 ? -7.707 18.096 -8.482 1.00 78.06 80 GLN A CA 1
ATOM 653 C C . GLN A 1 80 ? -8.218 18.395 -7.070 1.00 78.06 80 GLN A C 1
ATOM 655 O O . GLN A 1 80 ? -8.889 19.403 -6.842 1.00 78.06 80 GLN A O 1
ATOM 660 N N . LEU A 1 81 ? -7.894 17.510 -6.130 1.00 81.00 81 LEU A N 1
ATOM 661 C CA . LEU A 1 81 ? -8.263 17.636 -4.727 1.00 81.00 81 LEU A CA 1
ATOM 662 C C . LEU A 1 81 ? -7.004 17.689 -3.867 1.00 81.00 81 LEU A C 1
ATOM 664 O O . LEU A 1 81 ? -6.043 16.952 -4.082 1.00 81.00 81 LEU A O 1
ATOM 668 N N . VAL A 1 82 ? -7.020 18.575 -2.875 1.00 83.94 82 VAL A N 1
ATOM 669 C CA . VAL A 1 82 ? -6.010 18.580 -1.816 1.00 83.94 82 VAL A CA 1
ATOM 670 C C . VAL A 1 82 ? -6.468 17.578 -0.757 1.00 83.94 82 VAL A C 1
ATOM 672 O O . VAL A 1 82 ? -7.583 17.739 -0.250 1.00 83.94 82 VAL A O 1
ATOM 675 N N . PRO A 1 83 ? -5.658 16.559 -0.423 1.00 89.75 83 PRO A N 1
ATOM 676 C CA . PRO A 1 83 ? -6.044 15.551 0.553 1.00 89.75 83 PRO A CA 1
ATOM 677 C C . PRO A 1 83 ? -6.241 16.178 1.939 1.00 89.75 83 PRO A C 1
ATOM 679 O O . PRO A 1 83 ? -5.387 16.928 2.421 1.00 89.75 83 PRO A O 1
ATOM 682 N N . LYS A 1 84 ? -7.353 15.862 2.598 1.00 92.56 84 LYS A N 1
ATOM 683 C CA . LYS A 1 84 ? -7.672 16.283 3.965 1.00 92.56 84 LYS A CA 1
ATOM 684 C C . LYS A 1 84 ? -7.526 15.132 4.951 1.00 92.56 84 LYS A C 1
ATOM 686 O O . LYS A 1 84 ? -7.119 15.369 6.083 1.00 92.56 84 LYS A O 1
ATOM 691 N N . HIS A 1 85 ? -7.831 13.903 4.535 1.00 96.25 85 HIS A N 1
ATOM 692 C CA . HIS A 1 85 ? -7.750 12.750 5.423 1.00 96.25 85 HIS A CA 1
ATOM 693 C C . HIS A 1 85 ? -6.287 12.380 5.708 1.00 96.25 85 HIS A C 1
ATOM 695 O O . HIS A 1 85 ? -5.471 12.297 4.783 1.00 96.25 85 HIS A O 1
ATOM 701 N N . ILE A 1 86 ? -5.957 12.079 6.971 1.00 97.25 86 ILE A N 1
ATOM 702 C CA . ILE A 1 86 ? -4.570 11.833 7.408 1.00 97.25 86 ILE A CA 1
ATOM 703 C C . ILE A 1 86 ? -3.884 10.713 6.609 1.00 97.25 86 ILE A C 1
ATOM 705 O O . ILE A 1 86 ? -2.718 10.836 6.257 1.00 97.25 86 ILE A O 1
ATOM 709 N N . PHE A 1 87 ? -4.608 9.648 6.245 1.00 98.12 87 PHE A N 1
ATOM 710 C CA . PHE A 1 87 ? -4.054 8.530 5.463 1.00 98.12 87 PHE A CA 1
ATOM 711 C C . PHE A 1 87 ? -3.804 8.873 3.988 1.00 98.12 87 PHE A C 1
ATOM 713 O O . PHE A 1 87 ? -2.846 8.370 3.403 1.00 98.12 87 PHE A O 1
ATOM 720 N N . ASN A 1 88 ? -4.625 9.745 3.390 1.00 97.25 88 ASN A N 1
ATOM 721 C CA . ASN A 1 88 ? -4.375 10.242 2.036 1.00 97.25 88 ASN A CA 1
ATOM 722 C C . ASN A 1 88 ? -3.160 11.178 2.045 1.00 97.25 88 ASN A C 1
ATOM 724 O O . ASN A 1 88 ? -2.249 11.020 1.240 1.00 97.25 88 ASN A O 1
ATOM 728 N N . GLN A 1 89 ? -3.090 12.096 3.012 1.00 96.81 89 GLN A N 1
ATOM 729 C CA . GLN A 1 89 ? -1.924 12.958 3.214 1.00 96.81 89 GLN A CA 1
ATOM 730 C C . GLN A 1 89 ? -0.639 12.156 3.460 1.00 96.81 89 GLN A C 1
ATOM 732 O O . GLN A 1 89 ? 0.405 12.456 2.885 1.00 96.81 89 GLN A O 1
ATOM 737 N N . TRP A 1 90 ? -0.721 11.100 4.265 1.00 98.06 90 TRP A N 1
ATOM 738 C CA . TRP A 1 90 ? 0.403 10.216 4.545 1.00 98.06 90 TRP A CA 1
ATOM 739 C C . TRP A 1 90 ? 0.964 9.565 3.277 1.00 98.06 90 TRP A C 1
ATOM 741 O O . TRP A 1 90 ? 2.158 9.700 3.016 1.00 98.06 90 TRP A O 1
ATOM 751 N N . ILE A 1 91 ? 0.129 8.933 2.438 1.00 97.94 91 ILE A N 1
ATOM 752 C CA . ILE A 1 91 ? 0.647 8.271 1.230 1.00 97.94 91 ILE A CA 1
ATOM 753 C C . ILE A 1 91 ? 1.219 9.270 0.224 1.00 97.94 91 ILE A C 1
ATOM 755 O O . ILE A 1 91 ? 2.198 8.958 -0.456 1.00 97.94 91 ILE A O 1
ATOM 759 N N . PHE A 1 92 ? 0.653 10.481 0.155 1.00 95.44 92 PHE A N 1
ATOM 760 C CA . PHE A 1 92 ? 1.252 11.551 -0.628 1.00 95.44 92 PHE A CA 1
ATOM 761 C C . PHE A 1 92 ? 2.656 11.835 -0.121 1.00 95.44 92 PHE A C 1
ATOM 763 O O . PHE A 1 92 ? 3.585 11.728 -0.910 1.00 95.44 92 PHE A O 1
ATOM 770 N N . ASN A 1 93 ? 2.825 12.128 1.173 1.00 96.31 93 ASN A N 1
ATOM 771 C CA . ASN A 1 93 ? 4.133 12.402 1.770 1.00 96.31 93 ASN A CA 1
ATOM 772 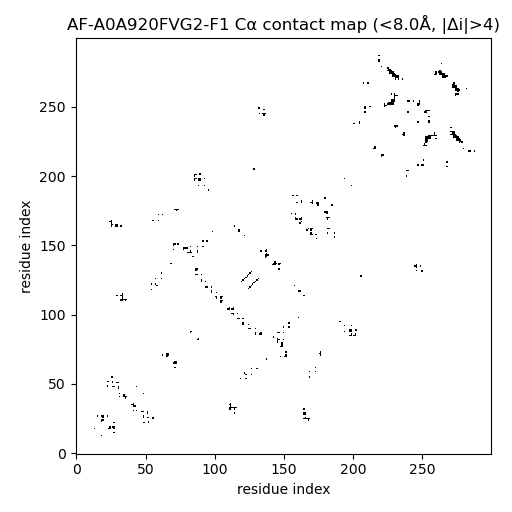C C . ASN A 1 93 ? 5.155 11.292 1.477 1.00 96.31 93 ASN A C 1
ATOM 774 O O . ASN A 1 93 ? 6.265 11.583 1.028 1.00 96.31 93 ASN A O 1
ATOM 778 N N . GLU A 1 94 ? 4.764 10.030 1.657 1.00 97.88 94 GLU A N 1
ATOM 779 C CA . GLU A 1 94 ? 5.610 8.876 1.337 1.00 97.88 94 GLU A CA 1
ATOM 780 C C . GLU A 1 94 ? 6.028 8.864 -0.139 1.00 97.88 94 GLU A C 1
ATOM 782 O O . GLU A 1 94 ? 7.202 8.656 -0.461 1.00 97.88 94 GLU A O 1
ATOM 787 N N . PHE A 1 95 ? 5.097 9.157 -1.050 1.00 97.19 95 PHE A N 1
ATOM 788 C CA . PHE A 1 95 ? 5.392 9.243 -2.476 1.00 97.19 95 PHE A CA 1
ATOM 789 C C . PHE A 1 95 ? 6.287 10.440 -2.821 1.00 97.19 95 PHE A C 1
ATOM 791 O O . PHE A 1 95 ? 7.188 10.304 -3.646 1.00 97.19 95 PHE A O 1
ATOM 798 N N . GLN A 1 96 ? 6.098 11.597 -2.177 1.00 95.06 96 GLN A N 1
ATOM 799 C CA . GLN A 1 96 ? 6.945 12.778 -2.387 1.00 95.06 96 GLN A CA 1
ATOM 800 C C . GLN A 1 96 ? 8.403 12.478 -2.024 1.00 95.06 96 GLN A C 1
ATOM 802 O O . GLN A 1 96 ? 9.332 12.819 -2.762 1.00 95.06 96 GLN A O 1
ATOM 807 N N . ASN A 1 97 ? 8.602 11.788 -0.899 1.00 96.12 9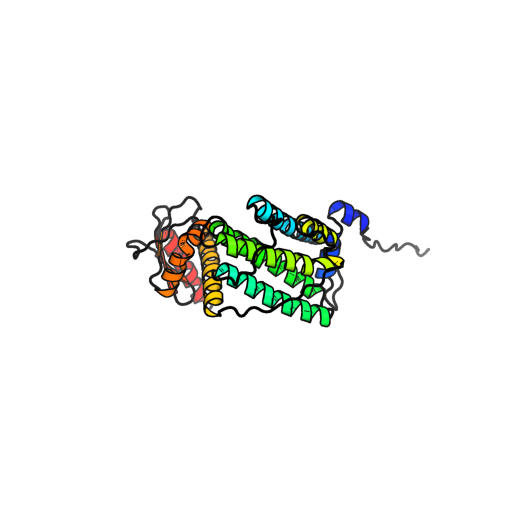7 ASN A N 1
ATOM 808 C CA . ASN A 1 97 ? 9.918 11.355 -0.441 1.00 96.12 97 ASN A CA 1
ATOM 809 C C . ASN A 1 97 ? 10.526 10.316 -1.388 1.00 96.12 97 ASN A C 1
ATOM 811 O O . ASN A 1 97 ? 11.691 10.447 -1.774 1.00 96.12 97 ASN A O 1
ATOM 815 N N . LEU A 1 98 ? 9.738 9.325 -1.823 1.00 97.69 98 LEU A N 1
ATOM 816 C CA . LEU A 1 98 ? 10.155 8.365 -2.845 1.00 97.69 98 LEU A CA 1
ATOM 817 C C . LEU A 1 98 ? 10.612 9.080 -4.119 1.00 97.69 98 LEU A C 1
ATOM 819 O O . LEU A 1 98 ? 11.706 8.806 -4.606 1.00 97.69 98 LEU A O 1
ATOM 823 N N . TYR A 1 99 ? 9.798 9.991 -4.652 1.00 96.19 99 TYR A N 1
ATOM 824 C CA . TYR A 1 99 ? 10.070 10.678 -5.910 1.00 96.19 99 TYR A CA 1
ATOM 825 C C . TYR A 1 99 ? 11.409 11.422 -5.861 1.00 96.19 99 TYR A C 1
ATOM 827 O O . TYR A 1 99 ? 12.253 11.240 -6.740 1.00 96.19 99 TYR A O 1
ATOM 835 N N . LYS A 1 100 ? 11.648 12.200 -4.796 1.00 95.31 100 LYS A N 1
ATOM 836 C CA . LYS A 1 100 ? 12.910 12.933 -4.582 1.00 95.31 100 LYS A CA 1
ATOM 837 C C . LYS A 1 100 ? 14.115 11.995 -4.537 1.00 95.31 100 LYS A C 1
ATOM 839 O O . LYS A 1 100 ? 15.120 12.246 -5.203 1.00 95.31 100 LYS A O 1
ATOM 844 N N . ASN A 1 101 ? 13.997 10.895 -3.797 1.00 96.88 101 ASN A N 1
ATOM 845 C CA . ASN A 1 101 ? 15.068 9.913 -3.660 1.00 96.88 101 ASN A CA 1
ATOM 846 C C . ASN A 1 101 ? 15.354 9.172 -4.974 1.00 96.88 101 ASN A C 1
ATOM 848 O O . ASN A 1 101 ? 16.514 8.991 -5.338 1.00 96.88 101 ASN A O 1
ATOM 852 N N . VAL A 1 102 ? 14.312 8.799 -5.720 1.00 96.38 102 VAL A N 1
ATOM 853 C CA . VAL A 1 102 ? 14.441 8.150 -7.030 1.00 96.38 102 VAL A CA 1
ATOM 854 C C . VAL A 1 102 ? 15.133 9.076 -8.029 1.00 96.38 102 VAL A C 1
ATOM 856 O O . VAL A 1 102 ? 16.054 8.634 -8.714 1.00 96.38 102 VAL A O 1
ATOM 859 N N . GLN A 1 103 ? 14.763 10.360 -8.076 1.00 94.44 103 GLN A N 1
ATOM 860 C CA . GLN A 1 103 ? 15.426 11.349 -8.937 1.00 94.44 103 GLN A CA 1
ATOM 861 C C . GLN A 1 103 ? 16.919 11.479 -8.609 1.00 94.44 103 GLN A C 1
ATOM 863 O O . GLN A 1 103 ? 17.759 11.395 -9.507 1.00 94.44 103 GLN A O 1
ATOM 868 N N . LEU A 1 104 ? 17.263 11.606 -7.324 1.00 96.38 104 LEU A N 1
ATOM 869 C CA . LEU A 1 104 ? 18.655 11.676 -6.878 1.00 96.38 104 LEU A CA 1
ATOM 870 C C . LEU A 1 104 ? 19.438 10.401 -7.236 1.00 96.38 104 LEU A C 1
ATOM 872 O O . LEU A 1 104 ? 20.566 10.470 -7.722 1.00 96.38 104 LEU A O 1
ATOM 876 N N . ASN A 1 105 ? 18.847 9.226 -7.024 1.00 97.12 105 ASN A N 1
ATOM 877 C CA . ASN A 1 105 ? 19.493 7.953 -7.335 1.00 97.12 105 ASN A CA 1
ATOM 878 C C . ASN A 1 105 ? 19.686 7.752 -8.841 1.00 97.12 105 ASN A C 1
ATOM 880 O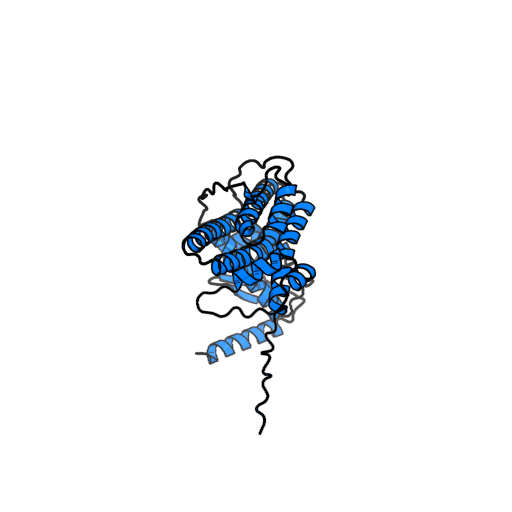 O . ASN A 1 105 ? 20.727 7.239 -9.251 1.00 97.12 105 ASN A O 1
ATOM 884 N N . TYR A 1 106 ? 18.745 8.205 -9.674 1.00 94.75 106 TYR A N 1
ATOM 885 C CA . TYR A 1 106 ? 18.919 8.212 -11.126 1.00 94.75 106 TYR A CA 1
ATOM 886 C C . TYR A 1 106 ? 20.076 9.112 -11.567 1.00 94.75 106 TYR A C 1
ATOM 888 O O . TYR A 1 106 ? 20.898 8.677 -12.372 1.00 94.75 106 TYR A O 1
ATOM 896 N N . GLN A 1 107 ? 20.188 10.322 -11.009 1.00 95.81 107 GLN A N 1
ATOM 897 C CA . GLN A 1 107 ? 21.297 11.243 -11.302 1.00 95.81 107 GLN A CA 1
ATOM 898 C C . GLN A 1 107 ? 22.664 10.647 -10.935 1.00 95.81 107 GLN A C 1
ATOM 900 O O . GLN A 1 107 ? 23.650 10.880 -11.632 1.00 95.81 107 GLN A O 1
ATOM 905 N N . ASN A 1 108 ? 22.711 9.839 -9.874 1.00 96.50 108 ASN A N 1
ATOM 906 C CA . ASN A 1 108 ? 23.923 9.179 -9.389 1.00 96.50 108 ASN A CA 1
ATOM 907 C C . ASN A 1 108 ? 24.148 7.771 -9.972 1.00 96.50 108 ASN A C 1
ATOM 909 O O . ASN A 1 108 ? 25.065 7.076 -9.539 1.00 96.50 108 ASN A O 1
ATOM 913 N N . TYR A 1 109 ? 23.338 7.331 -10.943 1.00 95.12 109 TYR A N 1
ATOM 914 C CA . TYR A 1 109 ? 23.407 5.991 -11.549 1.00 95.12 109 TYR A CA 1
ATOM 915 C C . TYR A 1 109 ? 23.212 4.826 -10.553 1.00 95.12 109 TYR A C 1
ATOM 917 O O . TYR A 1 109 ? 23.600 3.684 -10.815 1.00 95.12 109 TYR A O 1
ATOM 925 N N . TYR A 1 110 ? 22.556 5.072 -9.416 1.00 96.44 110 TYR A N 1
ATOM 926 C CA . TYR A 1 110 ? 22.228 4.063 -8.405 1.00 96.44 110 TYR A CA 1
ATOM 927 C C . TYR A 1 110 ? 20.899 3.359 -8.713 1.00 96.44 110 TYR A C 1
ATOM 929 O O . TYR A 1 110 ? 19.950 3.385 -7.933 1.00 96.44 110 TYR A O 1
ATOM 937 N N . PHE A 1 111 ? 20.828 2.679 -9.861 1.00 96.12 111 PHE A N 1
ATOM 938 C CA . PHE A 1 111 ? 19.603 2.006 -10.326 1.00 96.12 111 PHE A CA 1
ATOM 939 C C . PHE A 1 111 ? 19.115 0.879 -9.400 1.00 96.12 111 PHE A C 1
ATOM 941 O O . PHE A 1 111 ? 17.914 0.631 -9.310 1.00 96.12 111 PHE A O 1
ATOM 948 N N . HIS A 1 112 ? 20.030 0.200 -8.705 1.00 96.00 112 HIS A N 1
ATOM 949 C CA . HIS A 1 112 ? 19.683 -0.812 -7.704 1.00 96.00 112 HIS A CA 1
ATOM 950 C C . HIS A 1 112 ? 18.946 -0.191 -6.511 1.00 96.00 112 HIS A C 1
ATOM 952 O O . HIS A 1 112 ? 17.951 -0.753 -6.060 1.00 96.00 112 HIS A O 1
ATOM 958 N N . GLU A 1 113 ? 19.365 0.995 -6.059 1.00 97.44 113 GLU A N 1
ATOM 959 C CA . GLU A 1 113 ? 18.659 1.743 -5.015 1.00 97.44 113 GLU A CA 1
ATOM 960 C C . GLU A 1 113 ? 17.298 2.234 -5.501 1.00 97.44 113 GLU A C 1
ATOM 962 O O . GLU A 1 113 ? 16.322 2.112 -4.766 1.00 97.44 113 GLU A O 1
ATOM 967 N N . VAL A 1 114 ? 17.187 2.685 -6.758 1.00 98.12 114 VAL A N 1
ATOM 968 C CA . VAL A 1 114 ? 15.879 2.989 -7.365 1.00 98.12 114 VAL A CA 1
ATOM 969 C C . VAL A 1 114 ? 14.956 1.769 -7.293 1.00 98.12 114 VAL A C 1
ATOM 971 O O . VAL A 1 114 ? 13.835 1.876 -6.799 1.00 98.12 114 VAL A O 1
ATOM 974 N N . ALA A 1 115 ? 15.420 0.595 -7.738 1.00 97.75 115 ALA A N 1
ATOM 975 C CA . ALA A 1 115 ? 14.627 -0.631 -7.681 1.00 97.75 115 ALA A CA 1
ATOM 976 C C . ALA A 1 115 ? 14.215 -0.977 -6.241 1.00 97.75 115 ALA A C 1
ATOM 978 O O . ALA A 1 115 ? 13.046 -1.265 -5.991 1.00 97.75 115 ALA A O 1
ATOM 979 N N . ASN A 1 116 ? 15.142 -0.904 -5.283 1.00 97.00 116 ASN A N 1
ATOM 980 C CA . ASN A 1 116 ? 14.861 -1.206 -3.880 1.00 97.00 116 ASN A CA 1
ATOM 981 C C . ASN A 1 116 ? 13.842 -0.230 -3.274 1.00 97.00 116 ASN A C 1
ATOM 983 O O . ASN A 1 116 ? 12.892 -0.664 -2.624 1.00 97.00 116 ASN A O 1
ATOM 987 N N . GLN A 1 117 ? 13.979 1.072 -3.521 1.00 98.12 117 GLN A N 1
ATOM 988 C CA . GLN A 1 117 ? 13.045 2.085 -3.024 1.00 98.12 117 GLN A CA 1
ATOM 989 C C . GLN A 1 117 ? 11.648 1.921 -3.626 1.00 98.12 117 GLN A C 1
ATOM 991 O O . GLN A 1 117 ? 10.657 1.952 -2.895 1.00 98.12 117 GLN A O 1
ATOM 996 N N . LEU A 1 118 ? 11.559 1.668 -4.936 1.00 98.31 118 LEU A N 1
ATOM 997 C CA . LEU A 1 118 ? 10.287 1.389 -5.603 1.00 98.31 118 LEU A CA 1
ATOM 998 C C . LEU A 1 118 ? 9.636 0.111 -5.074 1.00 98.31 118 LEU A C 1
ATOM 1000 O O . LEU A 1 118 ? 8.424 0.096 -4.856 1.00 98.31 118 LEU A O 1
ATOM 1004 N N . TYR A 1 119 ? 10.425 -0.940 -4.828 1.00 98.31 119 TYR A N 1
ATOM 1005 C CA . TYR A 1 119 ? 9.944 -2.161 -4.183 1.00 98.31 119 TYR A CA 1
ATOM 1006 C C . TYR A 1 119 ? 9.361 -1.858 -2.802 1.00 98.31 119 TYR A C 1
ATOM 1008 O O . TYR A 1 119 ? 8.215 -2.218 -2.537 1.00 98.31 119 TYR A O 1
ATOM 1016 N N . HIS A 1 120 ? 10.121 -1.174 -1.942 1.00 98.12 120 HIS A N 1
ATOM 1017 C CA . HIS A 1 120 ? 9.709 -0.901 -0.568 1.00 98.12 120 HIS A CA 1
ATOM 1018 C C . HIS A 1 120 ? 8.454 -0.035 -0.501 1.00 98.12 120 HIS A C 1
ATOM 1020 O O . HIS A 1 120 ? 7.513 -0.408 0.198 1.00 98.12 120 HIS A O 1
ATOM 1026 N N . PHE A 1 121 ? 8.394 1.059 -1.265 1.00 98.69 121 PHE A N 1
ATOM 1027 C CA . PHE A 1 121 ? 7.203 1.902 -1.306 1.00 98.69 121 PHE A CA 1
ATOM 1028 C C . PHE A 1 121 ? 5.990 1.133 -1.831 1.00 98.69 121 PHE A C 1
ATOM 1030 O O . PHE A 1 121 ? 4.943 1.114 -1.193 1.00 98.69 121 PHE A O 1
ATOM 1037 N N . THR A 1 122 ? 6.123 0.467 -2.981 1.00 98.44 122 THR A N 1
ATOM 1038 C CA . THR A 1 122 ? 4.995 -0.239 -3.603 1.00 98.44 122 THR A CA 1
ATOM 1039 C C . THR A 1 122 ? 4.476 -1.345 -2.693 1.00 98.44 122 THR A C 1
ATOM 1041 O O . THR A 1 122 ? 3.267 -1.505 -2.541 1.00 98.44 122 THR A O 1
ATOM 1044 N N . TRP A 1 123 ? 5.377 -2.129 -2.097 1.00 97.69 123 TRP A N 1
ATOM 1045 C CA . TRP A 1 123 ? 4.996 -3.273 -1.285 1.00 97.69 123 TRP A CA 1
ATOM 1046 C C . TRP A 1 123 ? 4.473 -2.837 0.082 1.00 97.69 123 TRP A C 1
ATOM 1048 O O . TRP A 1 123 ? 3.343 -3.175 0.427 1.00 97.69 123 TRP A O 1
ATOM 1058 N N . HIS A 1 124 ? 5.276 -2.094 0.843 1.00 97.44 124 HIS A N 1
ATOM 1059 C CA . HIS A 1 124 ? 5.007 -1.826 2.253 1.00 97.44 124 HIS A CA 1
ATOM 1060 C C . HIS A 1 124 ? 4.128 -0.593 2.447 1.00 97.44 124 HIS A C 1
ATOM 1062 O O . HIS A 1 124 ? 3.122 -0.679 3.142 1.00 97.44 124 HIS A O 1
ATOM 1068 N N . SER A 1 125 ? 4.441 0.533 1.803 1.00 98.44 125 SER A N 1
ATOM 1069 C CA . SER A 1 125 ? 3.668 1.766 2.001 1.00 98.44 125 SER A CA 1
ATOM 1070 C C . SER A 1 125 ? 2.345 1.732 1.234 1.00 98.44 125 SER A C 1
ATOM 1072 O O . SER A 1 125 ? 1.277 1.965 1.796 1.00 98.44 125 SER A O 1
ATOM 1074 N N . PHE A 1 126 ? 2.386 1.399 -0.056 1.00 98.56 126 PHE A N 1
ATOM 1075 C CA . PHE A 1 126 ? 1.208 1.458 -0.914 1.00 98.56 126 PHE A CA 1
ATOM 1076 C C . PHE A 1 126 ? 0.303 0.233 -0.739 1.00 98.56 126 PHE A C 1
ATOM 1078 O O . PHE A 1 126 ? -0.871 0.373 -0.403 1.00 98.56 126 PHE A O 1
ATOM 1085 N N . CYS A 1 127 ? 0.823 -0.980 -0.945 1.00 97.69 127 CYS A N 1
ATOM 1086 C CA . CYS A 1 127 ? -0.036 -2.163 -0.966 1.00 97.69 127 CYS A CA 1
ATOM 1087 C C . CYS A 1 127 ? -0.389 -2.723 0.416 1.00 97.69 127 CYS A C 1
ATOM 1089 O O . CYS A 1 127 ? -1.531 -3.131 0.607 1.00 97.69 127 CYS A O 1
ATOM 1091 N N . ASP A 1 128 ? 0.566 -2.818 1.345 1.00 97.25 128 ASP A N 1
ATOM 1092 C CA . ASP A 1 128 ? 0.297 -3.388 2.673 1.00 97.25 128 ASP A CA 1
ATOM 1093 C C . ASP A 1 128 ? -0.452 -2.394 3.579 1.00 97.25 128 ASP A C 1
ATOM 1095 O O . ASP A 1 128 ? -1.300 -2.817 4.366 1.00 97.25 128 ASP A O 1
ATOM 1099 N N . TRP A 1 129 ? -0.184 -1.090 3.433 1.00 98.25 129 TRP A N 1
ATOM 1100 C CA . TRP A 1 129 ? -0.797 -0.038 4.249 1.00 98.25 129 TRP A CA 1
ATOM 1101 C C . TRP A 1 129 ? -1.865 0.769 3.520 1.00 98.25 129 TRP A C 1
ATOM 1103 O O . TRP A 1 129 ? -3.038 0.659 3.873 1.00 98.25 129 TRP A O 1
ATOM 1113 N N . TYR A 1 130 ? -1.507 1.573 2.514 1.00 98.56 130 TYR A N 1
ATOM 1114 C CA . TYR A 1 130 ? -2.453 2.534 1.938 1.00 98.56 130 TYR A CA 1
ATOM 1115 C C . TYR A 1 130 ? -3.708 1.873 1.361 1.00 98.56 130 TYR A C 1
ATOM 1117 O O . TYR A 1 130 ? -4.814 2.330 1.638 1.00 98.56 130 TYR A O 1
ATOM 1125 N N . ILE A 1 131 ? -3.568 0.768 0.620 1.00 98.38 131 ILE A N 1
ATOM 1126 C CA . ILE A 1 131 ? -4.724 0.022 0.101 1.00 98.38 131 ILE A CA 1
ATOM 1127 C C . ILE A 1 131 ? -5.656 -0.399 1.239 1.00 98.38 131 ILE A C 1
ATOM 1129 O O . ILE A 1 131 ? -6.864 -0.211 1.127 1.00 98.38 131 ILE A O 1
ATOM 1133 N N . GLU A 1 132 ? -5.128 -0.926 2.342 1.00 98.00 132 GLU A N 1
ATOM 1134 C CA . GLU A 1 132 ? -5.947 -1.358 3.477 1.00 98.00 132 GLU A CA 1
ATOM 1135 C C . GLU A 1 132 ? -6.599 -0.172 4.205 1.00 98.00 132 GLU A C 1
ATOM 1137 O O . GLU A 1 132 ? -7.799 -0.220 4.474 1.00 98.00 132 GLU A O 1
ATOM 1142 N N . LEU A 1 133 ? -5.853 0.913 4.442 1.00 98.12 133 LEU A N 1
ATOM 1143 C CA . LEU A 1 133 ? -6.357 2.157 5.044 1.00 98.12 133 LEU A CA 1
ATOM 1144 C C . LEU A 1 133 ? -7.447 2.814 4.181 1.00 98.12 133 LEU A C 1
ATOM 1146 O O . LEU A 1 133 ? -8.409 3.373 4.703 1.00 98.12 133 LEU A O 1
ATOM 1150 N N . SER A 1 134 ? -7.323 2.719 2.856 1.00 97.75 134 SER A N 1
ATOM 1151 C CA . SER A 1 134 ? -8.253 3.329 1.904 1.00 97.75 134 SER A CA 1
ATOM 1152 C C . SER A 1 134 ? -9.609 2.628 1.829 1.00 97.75 134 SER A C 1
ATOM 1154 O O . SER A 1 134 ? -10.566 3.231 1.358 1.00 97.75 134 SER A O 1
ATOM 1156 N N . LYS A 1 135 ? -9.731 1.368 2.275 1.00 97.62 135 LYS A N 1
ATOM 1157 C CA . LYS A 1 135 ? -10.944 0.563 2.048 1.00 97.62 135 LYS A CA 1
ATOM 1158 C C . LYS A 1 135 ? -12.202 1.203 2.619 1.00 97.62 135 LYS A C 1
ATOM 1160 O O . LYS A 1 135 ? -13.158 1.349 1.866 1.00 97.62 135 LYS A O 1
ATOM 1165 N N . ASN A 1 136 ? -12.172 1.609 3.888 1.00 96.06 136 ASN A N 1
ATOM 1166 C CA . ASN A 1 136 ? -13.326 2.254 4.521 1.00 96.06 136 ASN A CA 1
ATOM 1167 C C . ASN A 1 136 ? -13.506 3.695 4.036 1.00 96.06 136 ASN A C 1
ATOM 1169 O O . ASN A 1 136 ? -14.631 4.135 3.848 1.00 96.06 136 ASN A O 1
ATOM 1173 N N . LEU A 1 137 ? -12.414 4.407 3.730 1.00 96.88 137 LEU A N 1
ATOM 1174 C CA . LEU A 1 137 ? -12.499 5.747 3.136 1.00 96.88 137 LEU A CA 1
ATOM 1175 C C . LEU A 1 137 ? -13.210 5.729 1.778 1.00 96.88 137 LEU A C 1
ATOM 1177 O O . LEU A 1 137 ? -13.959 6.641 1.454 1.00 96.88 137 LEU A O 1
ATOM 1181 N N . LEU A 1 138 ? -13.006 4.670 0.991 1.00 96.38 138 LEU A N 1
ATOM 1182 C CA . LEU A 1 138 ? -13.681 4.461 -0.288 1.00 96.38 138 LEU A CA 1
ATOM 1183 C C . LEU A 1 138 ? -15.152 4.068 -0.145 1.00 96.38 138 LEU A C 1
ATOM 1185 O O . LEU A 1 138 ? -15.880 4.195 -1.131 1.00 96.38 138 LEU A O 1
ATOM 1189 N N . ASP A 1 139 ? -15.561 3.584 1.025 1.00 94.31 139 ASP A N 1
ATOM 1190 C CA . ASP A 1 139 ? -16.943 3.216 1.338 1.00 94.31 139 ASP A CA 1
ATOM 1191 C C . ASP A 1 139 ? -17.698 4.367 2.050 1.00 94.31 139 ASP A C 1
ATOM 1193 O O . ASP A 1 139 ? -18.912 4.288 2.207 1.00 94.31 139 ASP A O 1
ATOM 1197 N N . SER A 1 140 ? -16.998 5.450 2.416 1.00 93.19 140 SER A N 1
ATOM 1198 C CA . SER A 1 140 ? -17.540 6.668 3.035 1.00 93.19 140 SER A CA 1
ATOM 1199 C C . SER A 1 140 ? -17.929 7.725 1.997 1.00 93.19 140 SER A C 1
ATOM 1201 O O . SER A 1 140 ? -17.151 8.025 1.092 1.00 93.19 140 SER A O 1
ATOM 1203 N N . ASP A 1 141 ? -19.084 8.371 2.171 1.00 91.56 141 ASP A N 1
ATOM 1204 C CA . ASP A 1 141 ? -19.513 9.483 1.309 1.00 91.56 141 ASP A CA 1
ATOM 1205 C C . ASP A 1 141 ? -18.598 10.717 1.427 1.00 91.56 141 ASP A C 1
ATOM 1207 O O . ASP A 1 141 ? -18.429 11.455 0.458 1.00 91.56 141 ASP A O 1
ATOM 1211 N N . GLU A 1 142 ? -17.980 10.941 2.592 1.00 93.12 142 GLU A N 1
ATOM 1212 C CA . GLU A 1 142 ? -17.159 12.132 2.856 1.00 93.12 142 GLU A CA 1
ATOM 1213 C C . GLU A 1 142 ? -15.793 12.064 2.159 1.00 93.12 142 GLU A C 1
ATOM 1215 O O . GLU A 1 142 ? -15.338 13.051 1.578 1.00 93.12 142 GLU A O 1
ATOM 1220 N N . TYR A 1 143 ? -15.138 10.899 2.203 1.00 94.69 143 TYR A N 1
ATOM 1221 C CA . TYR A 1 143 ? -13.746 10.749 1.763 1.00 94.69 143 TYR A CA 1
ATOM 1222 C C . TYR A 1 143 ? -13.584 10.005 0.437 1.00 94.69 143 TYR A C 1
ATOM 1224 O O . TYR A 1 143 ? -12.489 10.014 -0.130 1.00 94.69 143 TYR A O 1
ATOM 1232 N N . ARG A 1 144 ? -14.645 9.398 -0.111 1.00 94.56 144 ARG A N 1
ATOM 1233 C CA . ARG A 1 144 ? -14.547 8.572 -1.322 1.00 94.56 144 ARG A CA 1
ATOM 1234 C C . ARG A 1 144 ? -13.945 9.305 -2.516 1.00 94.56 144 ARG A C 1
ATOM 1236 O O . ARG A 1 144 ? -13.083 8.733 -3.187 1.00 94.56 144 ARG A O 1
ATOM 1243 N N . GLU A 1 145 ? -14.386 10.528 -2.809 1.00 93.06 145 GLU A N 1
ATOM 1244 C CA . GLU A 1 145 ? -13.863 11.298 -3.950 1.00 93.06 145 GLU A CA 1
ATOM 1245 C C . GLU A 1 145 ? -12.373 11.619 -3.770 1.00 93.06 145 GLU A C 1
ATOM 1247 O O . GLU A 1 145 ? -11.565 11.367 -4.665 1.00 93.06 145 GLU A O 1
ATOM 1252 N N . GLU A 1 146 ? -11.993 12.097 -2.583 1.00 93.62 146 GLU A N 1
ATOM 1253 C CA . GLU A 1 146 ? -10.607 12.415 -2.236 1.00 93.62 146 GLU A CA 1
ATOM 1254 C C . GLU A 1 146 ? -9.697 11.180 -2.309 1.00 93.62 146 GLU A C 1
ATOM 1256 O O . GLU A 1 146 ? -8.606 11.238 -2.882 1.00 93.62 146 GLU A O 1
ATOM 1261 N N . THR A 1 147 ? -10.134 10.048 -1.755 1.00 95.75 147 THR A N 1
ATOM 1262 C CA . THR A 1 147 ? -9.363 8.800 -1.765 1.00 95.75 147 THR A CA 1
ATOM 1263 C C . THR A 1 147 ? -9.282 8.198 -3.167 1.00 95.75 147 THR A C 1
ATOM 1265 O O . THR A 1 147 ? -8.240 7.662 -3.537 1.00 95.75 147 THR A O 1
ATOM 1268 N N . THR A 1 148 ? -10.330 8.340 -3.984 1.00 94.75 148 THR A N 1
ATOM 1269 C CA . THR A 1 148 ? -10.307 7.950 -5.404 1.00 94.75 148 THR A CA 1
ATOM 1270 C C . THR A 1 148 ? -9.264 8.761 -6.171 1.00 94.75 148 THR A C 1
ATOM 1272 O O . THR A 1 148 ? -8.415 8.179 -6.848 1.00 94.75 148 THR A O 1
ATOM 1275 N N . TYR A 1 149 ? -9.277 10.089 -6.016 1.00 92.69 149 TYR A N 1
ATOM 1276 C CA . TYR A 1 149 ? -8.283 10.976 -6.622 1.00 92.69 149 TYR A CA 1
ATOM 1277 C C . TYR A 1 149 ? -6.862 10.643 -6.147 1.00 92.69 149 TYR A C 1
ATOM 1279 O O . TYR A 1 149 ? -5.960 10.467 -6.966 1.00 92.69 149 TYR A O 1
ATOM 1287 N N . THR A 1 150 ? -6.669 10.495 -4.833 1.00 94.31 150 THR A N 1
ATOM 1288 C CA . THR A 1 150 ? -5.366 10.169 -4.235 1.00 94.31 150 THR A CA 1
ATOM 1289 C C . THR A 1 150 ? -4.828 8.847 -4.777 1.00 94.31 150 THR A C 1
ATOM 1291 O O . THR A 1 150 ? -3.697 8.800 -5.259 1.00 94.31 150 THR A O 1
ATOM 1294 N N . PHE A 1 151 ? -5.637 7.782 -4.770 1.00 95.56 151 PHE A N 1
ATOM 1295 C CA . PHE A 1 151 ? -5.232 6.490 -5.318 1.00 95.56 151 PHE A CA 1
ATOM 1296 C C . PHE A 1 151 ? -4.842 6.613 -6.790 1.00 95.56 151 PHE A C 1
ATOM 1298 O O . PHE A 1 151 ? -3.779 6.137 -7.182 1.00 95.56 151 PHE A O 1
ATOM 1305 N N . HIS A 1 152 ? -5.684 7.259 -7.600 1.00 92.56 152 HIS A N 1
ATOM 1306 C CA . HIS A 1 152 ? -5.447 7.430 -9.029 1.00 92.56 152 HIS A CA 1
ATOM 1307 C C . HIS A 1 152 ? -4.120 8.142 -9.302 1.00 92.56 152 HIS A C 1
ATOM 1309 O O . HIS A 1 152 ? -3.306 7.666 -10.095 1.00 92.56 152 HIS A O 1
ATOM 1315 N N . LEU A 1 153 ? -3.886 9.258 -8.610 1.00 91.19 153 LEU A N 1
ATOM 1316 C CA . LEU A 1 153 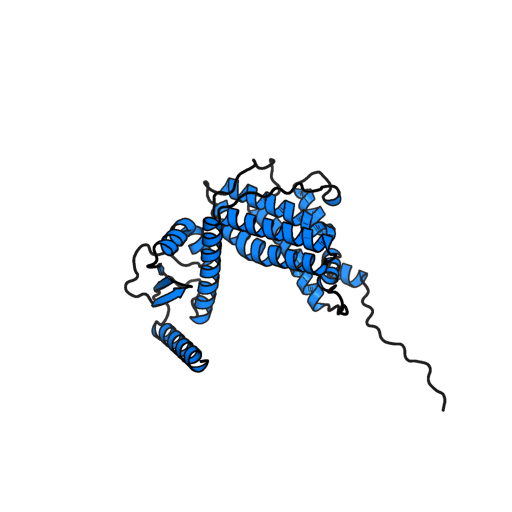? -2.690 10.069 -8.770 1.00 91.19 153 LEU A CA 1
ATOM 1317 C C . LEU A 1 153 ? -1.428 9.295 -8.379 1.00 91.19 153 LEU A C 1
ATOM 1319 O O . LEU A 1 153 ? -0.483 9.219 -9.168 1.00 91.19 153 LEU A O 1
ATOM 1323 N N . ILE A 1 154 ? -1.424 8.678 -7.195 1.00 94.56 154 ILE A N 1
ATOM 1324 C CA . ILE A 1 154 ? -0.285 7.892 -6.712 1.00 94.56 154 ILE A CA 1
ATOM 1325 C C . ILE A 1 154 ? -0.037 6.685 -7.613 1.00 94.56 154 ILE A C 1
ATOM 1327 O O . ILE A 1 154 ? 1.110 6.421 -7.964 1.00 94.56 154 ILE A O 1
ATOM 1331 N N . PHE A 1 155 ? -1.084 5.975 -8.038 1.00 95.94 155 PHE A N 1
ATOM 1332 C CA . PHE A 1 155 ? -0.933 4.792 -8.879 1.00 95.94 155 PHE A CA 1
ATOM 1333 C C . PHE A 1 155 ? -0.380 5.143 -10.265 1.00 95.94 155 PHE A C 1
ATOM 1335 O O . PHE A 1 155 ? 0.605 4.538 -10.680 1.00 95.94 155 PHE A O 1
ATOM 1342 N N . ASN A 1 156 ? -0.920 6.159 -10.949 1.00 92.88 156 ASN A N 1
ATOM 1343 C CA . ASN A 1 156 ? -0.390 6.610 -12.244 1.00 92.88 156 ASN A CA 1
ATOM 1344 C C . ASN A 1 156 ? 1.065 7.089 -12.136 1.00 92.88 156 ASN A C 1
ATOM 1346 O O . ASN A 1 156 ? 1.900 6.721 -12.966 1.00 92.88 156 ASN A O 1
ATOM 1350 N N . SER A 1 157 ? 1.385 7.847 -11.087 1.00 93.25 157 SER A N 1
ATOM 1351 C CA . SER A 1 157 ? 2.750 8.332 -10.851 1.00 93.25 157 SER A CA 1
ATOM 1352 C C . SER A 1 157 ? 3.708 7.179 -10.525 1.00 93.25 157 SER A C 1
ATOM 1354 O O . SER A 1 157 ? 4.854 7.155 -10.974 1.00 93.25 157 SER A O 1
ATOM 1356 N N . LEU A 1 158 ? 3.239 6.169 -9.789 1.00 96.00 158 LEU A N 1
ATOM 1357 C CA . LEU A 1 158 ? 4.008 4.967 -9.489 1.00 96.00 158 LEU A CA 1
ATOM 1358 C C . LEU A 1 158 ? 4.282 4.134 -10.750 1.00 96.00 158 LEU A C 1
ATOM 1360 O O . LEU A 1 158 ? 5.408 3.670 -10.926 1.00 96.00 158 LEU A O 1
ATOM 1364 N N . LEU A 1 159 ? 3.299 3.973 -11.647 1.00 96.50 159 LEU A N 1
ATOM 1365 C CA . LEU A 1 159 ? 3.502 3.287 -12.930 1.00 96.50 159 LEU A CA 1
ATOM 1366 C C . LEU A 1 159 ? 4.610 3.958 -13.749 1.00 96.50 159 LEU A C 1
ATOM 1368 O O . LEU A 1 159 ? 5.455 3.260 -14.304 1.00 96.50 159 LEU A O 1
ATOM 1372 N N . GLN A 1 160 ? 4.658 5.292 -13.764 1.00 95.00 160 GLN A N 1
ATOM 1373 C CA . GLN A 1 160 ? 5.717 6.054 -14.431 1.00 95.00 160 GLN A CA 1
ATOM 1374 C C . GLN A 1 160 ? 7.095 5.812 -13.811 1.00 95.00 160 GLN A C 1
ATOM 1376 O O . GLN A 1 160 ? 8.047 5.546 -14.542 1.00 95.00 160 GLN A O 1
ATOM 1381 N N . LEU A 1 161 ? 7.214 5.848 -12.478 1.00 96.00 161 LEU A N 1
ATOM 1382 C CA . LEU A 1 161 ? 8.496 5.586 -11.811 1.00 96.00 161 LEU A CA 1
ATOM 1383 C C . LEU A 1 161 ? 8.978 4.139 -12.001 1.00 96.00 161 LEU A C 1
ATOM 1385 O O . LEU A 1 161 ? 10.180 3.893 -12.081 1.00 96.00 161 LEU A O 1
ATOM 1389 N N . LEU A 1 162 ? 8.056 3.177 -12.092 1.00 97.62 162 LEU A N 1
ATOM 1390 C CA . LEU A 1 162 ? 8.374 1.767 -12.333 1.00 97.62 162 LEU A CA 1
ATOM 1391 C C . LEU A 1 162 ? 8.744 1.479 -13.796 1.00 97.62 162 LEU A C 1
ATOM 1393 O O . LEU A 1 162 ? 9.507 0.543 -14.048 1.00 97.62 162 LEU A O 1
ATOM 1397 N N . HIS A 1 163 ? 8.226 2.256 -14.752 1.00 97.44 163 HIS A N 1
ATOM 1398 C CA . HIS A 1 163 ? 8.301 1.970 -16.188 1.00 97.44 163 HIS A CA 1
ATOM 1399 C C . HIS A 1 163 ? 9.717 1.722 -16.740 1.00 97.44 163 HIS A C 1
ATOM 1401 O O . HIS A 1 163 ? 9.887 0.755 -17.487 1.00 97.44 163 HIS A O 1
ATOM 1407 N N . PRO A 1 164 ? 10.772 2.470 -16.350 1.00 96.06 164 PRO A N 1
ATOM 1408 C CA . PRO A 1 164 ? 12.126 2.199 -16.843 1.00 96.06 164 PRO A CA 1
ATOM 1409 C C . PRO A 1 164 ? 12.632 0.777 -16.523 1.00 96.06 164 PRO A C 1
ATOM 1411 O O . PRO A 1 164 ? 13.453 0.210 -17.256 1.00 96.06 164 PRO A O 1
ATOM 1414 N N . ILE A 1 165 ? 12.137 0.183 -15.433 1.00 97.44 165 ILE A N 1
ATOM 1415 C CA . ILE A 1 165 ? 12.541 -1.144 -14.955 1.00 97.44 165 ILE A CA 1
ATOM 1416 C C . ILE A 1 165 ? 11.523 -2.215 -15.381 1.00 97.44 165 ILE A C 1
ATOM 1418 O O . ILE A 1 165 ? 11.933 -3.285 -15.835 1.00 97.44 165 ILE A O 1
ATOM 1422 N N . ILE A 1 166 ? 10.223 -1.911 -15.293 1.00 97.94 166 ILE A N 1
ATOM 1423 C CA . ILE A 1 166 ? 9.078 -2.799 -15.565 1.00 97.94 166 ILE A CA 1
ATOM 1424 C C . ILE A 1 166 ? 8.245 -2.220 -16.729 1.00 97.94 166 ILE A C 1
ATOM 1426 O O . ILE A 1 166 ? 7.136 -1.733 -16.505 1.00 97.94 166 ILE A O 1
ATOM 1430 N N . PRO A 1 167 ? 8.752 -2.197 -17.972 1.00 97.88 167 PRO A N 1
ATOM 1431 C CA . PRO A 1 167 ? 8.073 -1.517 -19.071 1.00 97.88 167 PRO A CA 1
ATOM 1432 C C . PRO A 1 167 ? 6.761 -2.182 -19.508 1.00 97.88 167 PRO A C 1
ATOM 1434 O O . PRO A 1 167 ? 5.828 -1.475 -19.870 1.00 97.88 167 PRO A O 1
ATOM 1437 N N . PHE A 1 168 ? 6.637 -3.514 -19.474 1.00 97.75 168 PHE A N 1
ATOM 1438 C CA . PHE A 1 168 ? 5.495 -4.180 -20.120 1.00 97.75 168 PHE A CA 1
ATOM 1439 C C . PHE A 1 168 ? 4.216 -4.122 -19.273 1.00 97.75 168 PHE A C 1
ATOM 1441 O O . PHE A 1 168 ? 3.148 -3.757 -19.766 1.00 97.75 168 PHE A O 1
ATOM 1448 N N . ILE A 1 169 ? 4.307 -4.469 -17.986 1.00 97.75 169 ILE A N 1
ATOM 1449 C CA . ILE A 1 169 ? 3.182 -4.426 -17.043 1.00 97.75 169 ILE A CA 1
ATOM 1450 C C . ILE A 1 169 ? 2.726 -2.983 -16.843 1.00 97.75 169 ILE A C 1
ATOM 1452 O O . ILE A 1 169 ? 1.524 -2.732 -16.849 1.00 97.75 169 ILE A O 1
ATOM 1456 N N . THR A 1 170 ? 3.652 -2.036 -16.669 1.00 97.75 170 THR A N 1
ATOM 1457 C CA . THR A 1 170 ? 3.276 -0.636 -16.417 1.00 97.75 170 THR A CA 1
ATOM 1458 C C . THR A 1 170 ? 2.569 -0.013 -17.614 1.00 97.75 170 THR A C 1
ATOM 1460 O O . THR A 1 170 ? 1.529 0.607 -17.420 1.00 97.75 170 THR A O 1
ATOM 1463 N N . GLU A 1 171 ? 3.050 -0.257 -18.839 1.00 97.31 171 GLU A N 1
ATOM 1464 C CA . GLU A 1 171 ? 2.401 0.201 -20.074 1.00 97.31 171 GLU A CA 1
ATOM 1465 C C . GLU A 1 171 ? 0.993 -0.392 -20.211 1.00 97.31 171 GLU A C 1
ATOM 1467 O O . GLU A 1 171 ? 0.022 0.322 -20.465 1.00 97.31 171 GLU A O 1
ATOM 1472 N N . LYS A 1 172 ? 0.849 -1.699 -19.953 1.00 96.62 172 LYS A N 1
ATOM 1473 C CA . LYS A 1 172 ? -0.456 -2.364 -19.979 1.00 96.62 172 LYS A CA 1
ATOM 1474 C C . LYS A 1 172 ? -1.431 -1.736 -18.982 1.00 96.62 172 LYS A C 1
ATOM 1476 O O . LYS A 1 172 ? -2.562 -1.438 -19.352 1.00 96.62 172 LYS A O 1
ATOM 1481 N N . LEU A 1 173 ? -1.013 -1.545 -17.732 1.00 96.25 173 LEU A N 1
ATOM 1482 C CA . LEU A 1 173 ? -1.880 -0.987 -16.691 1.00 96.25 173 LEU A CA 1
ATOM 1483 C C . LEU A 1 173 ? -2.244 0.475 -16.973 1.00 96.25 173 LEU A C 1
ATOM 1485 O O . LEU A 1 173 ? -3.399 0.855 -16.802 1.00 96.25 173 LEU A O 1
ATOM 1489 N N . TRP A 1 174 ? -1.285 1.255 -17.472 1.00 94.62 174 TRP A N 1
ATOM 1490 C CA . TRP A 1 174 ? -1.482 2.638 -17.894 1.00 94.62 174 TRP A CA 1
ATOM 1491 C C . TRP A 1 174 ? -2.519 2.763 -19.013 1.00 94.62 174 TRP A C 1
ATOM 1493 O O . TRP A 1 174 ? -3.393 3.629 -18.932 1.00 94.62 174 TRP A O 1
ATOM 1503 N N . SER A 1 175 ? -2.469 1.866 -20.005 1.00 93.94 175 SER A N 1
ATOM 1504 C CA . SER A 1 175 ? -3.368 1.872 -21.169 1.00 93.94 175 SER A CA 1
ATOM 1505 C C . SER A 1 175 ? -4.847 1.682 -20.827 1.00 93.94 175 SER A C 1
ATOM 1507 O O . SER A 1 175 ? -5.715 2.053 -21.612 1.00 93.94 175 SER A O 1
ATOM 1509 N N . TYR A 1 176 ? -5.161 1.124 -19.651 1.00 92.50 176 TYR A N 1
ATOM 1510 C CA . TYR A 1 176 ? -6.550 0.986 -19.219 1.00 92.50 176 TYR A CA 1
ATOM 1511 C C . TYR A 1 176 ? -7.195 2.325 -18.875 1.00 92.50 176 TYR A C 1
ATOM 1513 O O . TYR A 1 176 ? -8.410 2.448 -18.990 1.00 92.50 176 TYR A O 1
ATOM 1521 N N . ASN A 1 177 ? -6.401 3.306 -18.450 1.00 88.69 177 ASN A N 1
ATOM 1522 C CA . ASN A 1 177 ? -6.884 4.604 -17.990 1.00 88.69 177 ASN A CA 1
ATOM 1523 C C . ASN A 1 177 ? -6.496 5.754 -18.921 1.00 88.69 177 ASN A C 1
ATOM 1525 O O . ASN A 1 177 ? -7.194 6.759 -18.974 1.00 88.69 177 ASN A O 1
ATOM 1529 N N . ASN A 1 178 ? -5.383 5.625 -19.638 1.00 86.81 178 ASN A N 1
ATOM 1530 C CA . ASN A 1 178 ? -4.797 6.701 -20.421 1.00 86.81 178 ASN A CA 1
ATOM 1531 C C . ASN A 1 178 ? -4.691 6.282 -21.890 1.00 86.81 178 ASN A C 1
ATOM 1533 O O . ASN A 1 178 ? -4.333 5.148 -22.200 1.00 86.81 178 ASN A O 1
ATOM 1537 N N . GLN A 1 179 ? -4.975 7.212 -22.802 1.00 86.31 179 GLN A N 1
ATOM 1538 C CA . GLN A 1 179 ? -4.947 6.943 -24.247 1.00 86.31 179 GLN A CA 1
ATOM 1539 C C . GLN A 1 179 ? -3.546 7.069 -24.865 1.00 86.31 179 GLN A C 1
A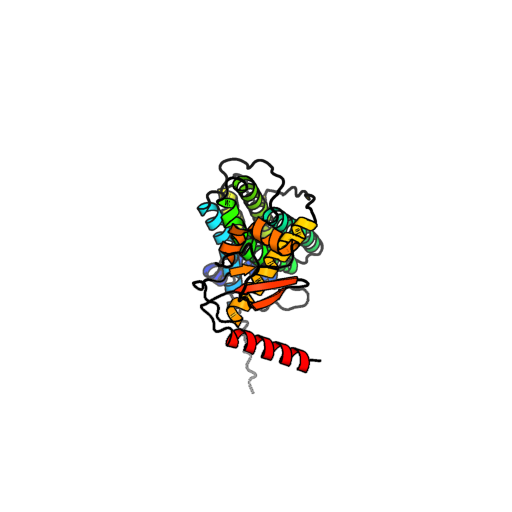TOM 1541 O O . GLN A 1 179 ? -3.301 6.582 -25.966 1.00 86.31 179 GLN A O 1
ATOM 1546 N N . ASN A 1 180 ? -2.631 7.750 -24.181 1.00 90.00 180 ASN A N 1
ATOM 1547 C CA . ASN A 1 180 ? -1.261 7.980 -24.624 1.00 90.00 180 ASN A CA 1
ATOM 1548 C C . ASN A 1 180 ? -0.314 6.874 -24.130 1.00 90.00 180 ASN A C 1
ATOM 1550 O O . ASN A 1 180 ? -0.582 6.199 -23.140 1.00 90.00 180 ASN A O 1
ATOM 1554 N N . ILE A 1 181 ? 0.823 6.721 -24.808 1.00 93.38 181 ILE A N 1
ATOM 1555 C CA . ILE A 1 181 ? 1.846 5.721 -24.471 1.00 93.38 181 ILE A CA 1
ATOM 1556 C C . ILE A 1 181 ? 2.660 6.214 -23.273 1.00 93.38 181 ILE A C 1
ATOM 1558 O O . ILE A 1 181 ? 3.232 7.307 -23.325 1.00 93.38 181 ILE A O 1
ATOM 1562 N N . LEU A 1 182 ? 2.759 5.403 -22.218 1.00 94.69 182 LEU A N 1
ATOM 1563 C CA . LEU A 1 182 ? 3.457 5.727 -20.972 1.00 94.69 182 LEU A CA 1
ATOM 1564 C C . LEU A 1 182 ? 4.907 6.146 -21.225 1.00 94.69 182 LEU A C 1
ATOM 1566 O O . LEU A 1 182 ? 5.332 7.181 -20.721 1.00 94.69 182 LEU A O 1
ATOM 1570 N N . MET A 1 183 ? 5.628 5.414 -22.078 1.00 92.94 183 MET A N 1
ATOM 1571 C CA . MET A 1 183 ? 7.018 5.720 -22.451 1.00 92.94 183 MET A CA 1
ATOM 1572 C C . MET A 1 183 ? 7.225 7.149 -22.990 1.00 92.94 183 MET A C 1
ATOM 1574 O O . MET A 1 183 ? 8.316 7.703 -22.872 1.00 92.94 183 MET A O 1
ATOM 1578 N N . THR A 1 184 ? 6.196 7.750 -23.596 1.00 91.19 184 THR A N 1
ATOM 1579 C CA . THR A 1 184 ? 6.260 9.107 -24.174 1.00 91.19 184 THR A CA 1
ATOM 1580 C C . THR A 1 184 ? 5.792 10.202 -23.221 1.00 91.19 184 THR A C 1
ATOM 1582 O O . THR A 1 184 ? 5.853 11.381 -23.561 1.00 91.19 184 THR A O 1
ATOM 1585 N N . ASN A 1 185 ? 5.328 9.828 -22.029 1.00 83.50 185 ASN A N 1
ATOM 1586 C CA . ASN A 1 185 ? 4.816 10.766 -21.050 1.00 83.50 185 ASN A CA 1
ATOM 1587 C C . ASN A 1 185 ? 5.863 11.083 -19.999 1.00 83.50 185 ASN A C 1
ATOM 1589 O O . ASN A 1 185 ? 6.384 10.202 -19.315 1.00 83.50 185 ASN A O 1
ATOM 1593 N N . GLN A 1 186 ? 6.104 12.377 -19.825 1.00 72.94 186 GLN A N 1
ATOM 1594 C CA . GLN A 1 186 ? 6.894 12.885 -18.723 1.00 72.94 186 GLN A CA 1
ATOM 1595 C C . GLN A 1 186 ? 5.971 13.514 -17.685 1.00 72.94 186 GLN A C 1
ATOM 1597 O O . GLN A 1 186 ? 5.137 14.365 -17.992 1.00 72.94 186 GLN A O 1
ATOM 1602 N N . TRP A 1 187 ? 6.136 13.085 -16.442 1.00 70.88 187 TRP A N 1
ATOM 1603 C CA . TRP A 1 187 ? 5.385 13.610 -15.318 1.00 70.88 187 TRP A CA 1
ATOM 1604 C C . TRP A 1 187 ? 5.887 14.995 -14.909 1.00 70.88 187 TRP A C 1
ATOM 1606 O O . TRP A 1 187 ? 7.091 15.192 -14.729 1.00 70.88 187 TRP A O 1
ATOM 1616 N N . ASN A 1 188 ? 4.966 15.936 -14.700 1.00 71.25 188 ASN A N 1
ATOM 1617 C CA . ASN A 1 188 ? 5.277 17.220 -14.079 1.00 71.25 188 ASN A CA 1
ATOM 1618 C C . ASN A 1 188 ? 4.959 17.147 -12.580 1.00 71.25 188 ASN A C 1
ATOM 1620 O O . ASN A 1 188 ? 3.888 17.558 -12.136 1.00 71.25 188 ASN A O 1
ATOM 1624 N N . TYR A 1 189 ? 5.875 16.551 -11.815 1.00 77.94 189 TYR A N 1
ATOM 1625 C CA . TYR A 1 189 ? 5.718 16.405 -10.372 1.00 77.94 189 TYR A CA 1
ATOM 1626 C C . TYR A 1 189 ? 5.687 17.764 -9.676 1.00 77.94 189 TYR A C 1
ATOM 1628 O O . TYR A 1 189 ? 6.588 18.583 -9.864 1.00 77.94 189 TYR A O 1
ATOM 1636 N N . GLN A 1 190 ? 4.686 17.968 -8.823 1.00 79.38 190 GLN A N 1
ATOM 1637 C CA . GLN A 1 190 ? 4.579 19.148 -7.977 1.00 79.38 190 GLN A CA 1
ATOM 1638 C C . GLN A 1 190 ? 4.486 18.724 -6.518 1.00 79.38 190 GLN A C 1
ATOM 1640 O O . GLN A 1 190 ? 3.619 17.929 -6.155 1.00 79.38 190 GLN A O 1
ATOM 1645 N N . ASP A 1 191 ? 5.372 19.283 -5.694 1.00 82.88 191 ASP A N 1
ATOM 1646 C CA . ASP A 1 191 ? 5.295 19.118 -4.249 1.00 82.88 191 ASP A CA 1
ATOM 1647 C C . ASP A 1 191 ? 4.046 19.826 -3.713 1.00 82.88 191 ASP A C 1
ATOM 1649 O O . ASP A 1 191 ? 3.812 21.010 -3.972 1.00 82.88 191 ASP A O 1
ATOM 1653 N N . ILE A 1 192 ? 3.279 19.112 -2.901 1.00 86.62 192 ILE A N 1
ATOM 1654 C CA . ILE A 1 192 ? 2.178 19.653 -2.118 1.00 86.62 192 ILE A CA 1
ATOM 1655 C C . ILE A 1 192 ? 2.661 19.765 -0.676 1.00 86.62 192 ILE A C 1
ATOM 1657 O O . ILE A 1 192 ? 3.263 18.844 -0.116 1.00 86.62 192 ILE A O 1
ATOM 1661 N N . LYS A 1 193 ? 2.396 20.914 -0.050 1.00 89.19 193 LYS A N 1
ATOM 1662 C CA . LYS A 1 193 ? 2.669 21.093 1.373 1.00 89.19 193 LYS A CA 1
ATOM 1663 C C . LYS A 1 193 ? 1.651 20.291 2.175 1.00 89.19 193 LYS A C 1
ATOM 1665 O O . LYS A 1 193 ? 0.453 20.537 2.072 1.00 89.19 193 LYS A O 1
ATOM 1670 N N . ILE A 1 194 ? 2.152 19.372 2.987 1.00 90.88 194 ILE A N 1
ATOM 1671 C CA . ILE A 1 194 ? 1.350 18.530 3.869 1.00 90.88 194 ILE A CA 1
ATOM 1672 C C . ILE A 1 194 ? 1.671 18.927 5.304 1.00 90.88 194 ILE A C 1
ATOM 1674 O O . ILE A 1 194 ? 2.798 19.314 5.618 1.00 90.88 194 ILE A O 1
ATOM 1678 N N . ASP A 1 195 ? 0.657 18.899 6.155 1.00 91.38 195 ASP A N 1
ATOM 1679 C CA . ASP A 1 195 ? 0.819 19.193 7.566 1.00 91.38 195 ASP A CA 1
ATOM 1680 C C . ASP A 1 195 ? 1.584 18.062 8.281 1.00 91.38 195 ASP A C 1
ATOM 1682 O O . ASP A 1 195 ? 1.207 16.890 8.222 1.00 91.38 195 ASP A O 1
ATOM 1686 N N . ASN A 1 196 ? 2.656 18.428 8.987 1.00 94.06 196 ASN A N 1
ATOM 1687 C CA . ASN A 1 196 ? 3.505 17.477 9.704 1.00 94.06 196 ASN A CA 1
ATOM 1688 C C . ASN A 1 196 ? 2.750 16.765 10.832 1.00 94.06 196 ASN A C 1
ATOM 1690 O O . ASN A 1 196 ? 3.013 15.590 11.080 1.00 94.06 196 ASN A O 1
ATOM 1694 N N . GLN A 1 197 ? 1.803 17.442 11.491 1.00 94.31 197 GLN A N 1
ATOM 1695 C CA . GLN A 1 197 ? 1.029 16.838 12.577 1.00 94.31 197 GLN A CA 1
ATOM 1696 C C . GLN A 1 197 ? 0.113 15.721 12.054 1.00 94.31 197 GLN A C 1
ATOM 1698 O O . GLN A 1 197 ? -0.048 14.680 12.697 1.00 94.31 197 GLN A O 1
ATOM 1703 N N . SER A 1 198 ? -0.449 15.903 10.861 1.00 94.44 198 SER A N 1
ATOM 1704 C CA . SER A 1 198 ? -1.264 14.892 10.187 1.00 94.44 198 SER A CA 1
ATOM 1705 C C . SER A 1 198 ? -0.439 13.668 9.765 1.00 94.44 198 SER A C 1
ATOM 1707 O O . SER A 1 198 ? -0.878 12.533 9.964 1.00 94.44 198 SER A O 1
ATOM 1709 N N . ILE A 1 199 ? 0.790 13.878 9.276 1.00 95.81 199 ILE A N 1
ATOM 1710 C CA . ILE A 1 199 ? 1.738 12.792 8.963 1.00 95.81 199 ILE A CA 1
ATOM 1711 C C . ILE A 1 199 ? 2.117 12.018 10.234 1.00 95.81 199 ILE A C 1
ATOM 1713 O O . ILE A 1 199 ? 2.078 10.788 10.244 1.00 95.81 199 ILE A O 1
ATOM 1717 N N . GLU A 1 200 ? 2.449 12.722 11.319 1.00 95.56 200 GLU A N 1
ATOM 1718 C CA . GLU A 1 200 ? 2.788 12.103 12.605 1.00 95.56 200 GLU A CA 1
ATOM 1719 C C . GLU A 1 200 ? 1.616 11.284 13.165 1.00 95.56 200 GLU A C 1
ATOM 1721 O O . GLU A 1 200 ? 1.805 10.164 13.640 1.00 95.56 200 GLU A O 1
ATOM 1726 N N . SER A 1 201 ? 0.394 11.802 13.045 1.00 96.06 201 SER A N 1
ATOM 1727 C CA . SER A 1 201 ? -0.827 11.106 13.460 1.00 96.06 201 SER A CA 1
ATOM 1728 C C . SER A 1 201 ? -1.043 9.810 12.673 1.00 96.06 201 SER A C 1
ATOM 1730 O O . SER A 1 201 ? -1.324 8.771 13.270 1.00 96.06 201 SER A O 1
ATOM 1732 N N . ALA A 1 202 ? -0.858 9.837 11.349 1.00 97.62 202 ALA A N 1
ATOM 1733 C CA . ALA A 1 202 ? -0.956 8.640 10.516 1.00 97.62 202 ALA A CA 1
ATOM 1734 C C . ALA A 1 202 ? 0.129 7.602 10.855 1.00 97.62 202 ALA A C 1
ATOM 1736 O O . ALA A 1 202 ? -0.185 6.419 10.984 1.00 97.62 202 ALA A O 1
ATOM 1737 N N . ASN A 1 203 ? 1.376 8.034 11.075 1.00 96.88 203 ASN A N 1
ATOM 1738 C CA . ASN A 1 203 ? 2.467 7.145 11.487 1.00 96.88 203 ASN A CA 1
ATOM 1739 C C . ASN A 1 203 ? 2.192 6.504 12.853 1.00 96.88 203 ASN A C 1
ATOM 1741 O O . ASN A 1 203 ? 2.290 5.289 12.992 1.00 96.88 203 ASN A O 1
ATOM 1745 N N . ASN A 1 204 ? 1.758 7.291 13.844 1.00 95.69 204 ASN A N 1
ATOM 1746 C CA . ASN A 1 204 ? 1.372 6.772 15.158 1.00 95.69 204 ASN A CA 1
ATOM 1747 C C . ASN A 1 204 ? 0.243 5.738 15.061 1.00 95.69 204 ASN A C 1
ATOM 1749 O O . ASN A 1 204 ? 0.284 4.729 15.760 1.00 95.69 204 ASN A O 1
ATOM 1753 N N . PHE A 1 205 ? -0.741 5.963 14.186 1.00 97.62 205 PHE A N 1
ATOM 1754 C CA . PHE A 1 205 ? -1.812 5.000 13.947 1.00 97.62 205 PHE A CA 1
ATOM 1755 C C . PHE A 1 205 ? -1.273 3.691 13.353 1.00 97.62 205 PHE A C 1
ATOM 1757 O O . PHE A 1 205 ? -1.571 2.616 13.865 1.00 97.62 205 PHE A O 1
ATOM 1764 N N . ILE A 1 206 ? -0.462 3.772 12.295 1.00 97.62 206 ILE A N 1
ATOM 1765 C CA . ILE A 1 206 ? 0.133 2.607 11.624 1.00 97.62 206 ILE A CA 1
ATOM 1766 C C . ILE A 1 206 ? 0.985 1.790 12.602 1.00 97.62 206 ILE A C 1
ATOM 1768 O O . ILE A 1 206 ? 0.764 0.588 12.756 1.00 97.62 206 ILE A O 1
ATOM 1772 N N . GLU A 1 207 ? 1.895 2.450 13.317 1.00 96.44 207 GLU A N 1
ATOM 1773 C CA . GLU A 1 207 ? 2.778 1.812 14.295 1.00 96.44 207 GLU A CA 1
ATOM 1774 C C . GLU A 1 207 ? 1.989 1.156 15.434 1.00 96.44 207 GLU A C 1
ATOM 1776 O O . GLU A 1 207 ? 2.329 0.055 15.868 1.00 96.44 207 GLU A O 1
ATOM 1781 N N . PHE A 1 208 ? 0.893 1.778 15.883 1.00 96.56 208 PHE A N 1
ATOM 1782 C CA . PHE A 1 208 ? 0.013 1.161 16.873 1.00 96.56 208 PHE A CA 1
ATOM 1783 C C . PHE A 1 208 ? -0.598 -0.139 16.351 1.00 96.56 208 PHE A C 1
ATOM 1785 O O . PHE A 1 208 ? -0.600 -1.147 17.052 1.00 96.56 208 PHE A O 1
ATOM 1792 N N . ILE A 1 209 ? -1.103 -0.149 15.114 1.00 96.81 209 ILE A N 1
ATOM 1793 C CA . ILE A 1 209 ? -1.692 -1.355 14.522 1.00 96.81 209 ILE A CA 1
ATOM 1794 C C . ILE A 1 209 ? -0.636 -2.466 14.378 1.00 96.81 209 ILE A C 1
ATOM 1796 O O . ILE A 1 209 ? -0.953 -3.640 14.584 1.00 96.81 209 ILE A O 1
ATOM 1800 N N . GLU A 1 210 ? 0.616 -2.135 14.051 1.00 95.56 210 GLU A N 1
ATOM 1801 C CA . GLU A 1 210 ? 1.726 -3.103 14.002 1.00 95.56 210 GLU A CA 1
ATOM 1802 C C . GLU A 1 210 ? 2.055 -3.694 15.372 1.00 95.56 210 GLU A C 1
ATOM 1804 O O . GLU A 1 210 ? 2.198 -4.918 15.515 1.00 95.56 210 GLU A O 1
ATOM 1809 N N . GLU A 1 211 ? 2.146 -2.840 16.389 1.00 93.50 211 GLU A N 1
ATOM 1810 C CA . GLU A 1 211 ? 2.394 -3.268 17.761 1.00 93.50 211 GLU A CA 1
ATOM 1811 C C . GLU A 1 211 ? 1.238 -4.132 18.275 1.00 93.50 211 GLU A C 1
ATOM 1813 O O . GLU A 1 211 ? 1.460 -5.233 18.790 1.00 93.50 211 GLU A O 1
ATOM 1818 N N . TYR A 1 212 ? -0.000 -3.704 18.026 1.00 93.00 212 TYR A N 1
ATOM 1819 C CA . TYR A 1 212 ? -1.195 -4.448 18.391 1.00 93.00 212 TYR A CA 1
ATOM 1820 C C . TYR A 1 212 ? -1.223 -5.832 17.732 1.00 93.00 212 TYR A C 1
ATOM 1822 O O . TYR A 1 212 ? -1.408 -6.833 18.419 1.00 93.00 212 TYR A O 1
ATOM 1830 N N . ARG A 1 213 ? -0.944 -5.941 16.426 1.00 93.19 213 ARG A N 1
ATOM 1831 C CA . ARG A 1 213 ? -0.852 -7.241 15.725 1.00 93.19 213 ARG A CA 1
ATOM 1832 C C . ARG A 1 213 ? 0.244 -8.143 16.298 1.00 93.19 213 ARG A C 1
ATOM 1834 O O . ARG A 1 213 ? 0.100 -9.369 16.329 1.00 93.19 213 ARG A O 1
ATOM 1841 N N . SER A 1 214 ? 1.345 -7.557 16.761 1.00 90.50 214 SER A N 1
ATOM 1842 C CA . SER A 1 214 ? 2.420 -8.296 17.435 1.00 90.50 214 SER A CA 1
ATOM 1843 C C . SER A 1 214 ? 1.954 -8.843 18.787 1.00 90.50 214 SER A C 1
ATOM 1845 O O . SER A 1 214 ? 2.241 -9.993 19.126 1.00 90.50 214 SER A O 1
ATOM 1847 N N . ILE A 1 215 ? 1.174 -8.050 19.517 1.00 87.94 215 ILE A N 1
ATOM 1848 C CA . ILE A 1 215 ? 0.529 -8.397 20.786 1.00 87.94 215 ILE A CA 1
ATOM 1849 C C . ILE A 1 215 ? -0.549 -9.466 20.593 1.00 87.94 215 ILE A C 1
ATOM 1851 O O . ILE A 1 215 ? -0.575 -10.436 21.351 1.00 87.94 215 ILE A O 1
ATOM 1855 N N . GLU A 1 216 ? -1.354 -9.383 19.531 1.00 88.94 216 GLU A N 1
ATOM 1856 C CA . GLU A 1 216 ? -2.314 -10.429 19.170 1.00 88.94 216 GLU A CA 1
ATOM 1857 C C . GLU A 1 216 ? -1.619 -11.782 19.019 1.00 88.94 216 GLU A C 1
ATOM 1859 O O . GLU A 1 216 ? -2.029 -12.779 19.615 1.00 88.94 216 GLU A O 1
ATOM 1864 N N . LYS A 1 217 ? -0.504 -11.806 18.282 1.00 89.00 217 LYS A N 1
ATOM 1865 C CA . LYS A 1 217 ? 0.301 -13.015 18.106 1.00 89.00 217 LYS A CA 1
ATOM 1866 C C . LYS A 1 217 ? 0.938 -13.478 19.415 1.00 89.00 217 LYS A C 1
ATOM 1868 O O . LYS A 1 217 ? 0.971 -14.676 19.683 1.00 89.00 217 LYS A O 1
ATOM 1873 N N . LEU A 1 218 ? 1.458 -12.557 20.228 1.00 84.69 218 LEU A N 1
ATOM 1874 C CA . LEU A 1 218 ? 2.100 -12.892 21.497 1.00 84.69 218 LEU A CA 1
ATOM 1875 C C . LEU A 1 218 ? 1.109 -13.517 22.483 1.00 84.69 218 LEU A C 1
ATOM 1877 O O . LEU A 1 218 ? 1.482 -14.452 23.189 1.00 84.69 218 LEU A O 1
ATOM 1881 N N . PHE A 1 219 ? -0.131 -13.034 22.540 1.00 83.56 219 PHE A N 1
ATOM 1882 C CA . PHE A 1 219 ? -1.143 -13.495 23.494 1.00 83.56 219 PHE A CA 1
ATOM 1883 C C . PHE A 1 219 ? -2.139 -14.506 22.918 1.00 83.56 219 PHE A C 1
ATOM 1885 O O . PHE A 1 219 ? -3.043 -14.934 23.632 1.00 83.56 219 PHE A O 1
ATOM 1892 N N . ASP A 1 220 ? -1.930 -14.955 21.678 1.00 85.69 220 ASP A N 1
ATOM 1893 C CA . ASP A 1 220 ? -2.827 -15.865 20.961 1.00 85.69 220 ASP A CA 1
ATOM 1894 C C . ASP A 1 220 ? -4.263 -15.299 20.845 1.00 85.69 220 ASP A C 1
ATOM 189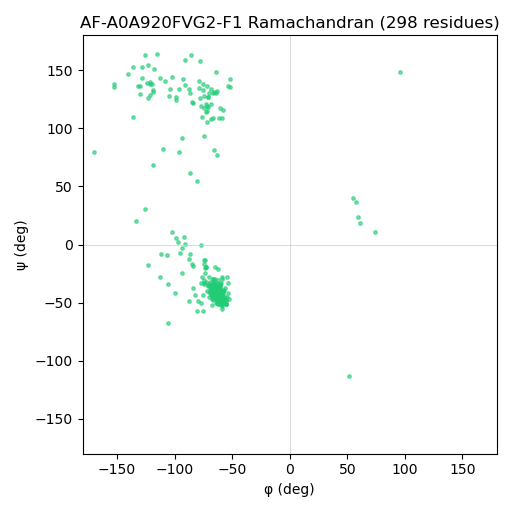6 O O . ASP A 1 220 ? -5.252 -16.034 20.926 1.00 85.69 220 ASP A O 1
ATOM 1900 N N . ILE A 1 221 ? -4.381 -13.976 20.667 1.00 88.44 221 ILE A N 1
ATOM 1901 C CA . ILE A 1 221 ? -5.653 -13.297 20.403 1.00 88.44 221 ILE A CA 1
ATOM 1902 C C . ILE A 1 221 ? -6.082 -13.648 18.979 1.00 88.44 221 ILE A C 1
ATOM 1904 O O . ILE A 1 221 ? -5.418 -13.290 18.006 1.00 88.44 221 ILE A O 1
ATOM 1908 N N . LYS A 1 222 ? -7.195 -14.368 18.842 1.00 88.94 222 LYS A N 1
ATOM 1909 C CA . LYS A 1 222 ? -7.742 -14.717 17.531 1.00 88.94 222 LYS A CA 1
ATOM 1910 C C . LYS A 1 222 ? -8.627 -13.603 16.999 1.00 88.94 222 LYS A C 1
ATOM 1912 O O . LYS A 1 222 ? -9.105 -12.747 17.744 1.00 88.94 222 LYS A O 1
ATOM 1917 N N . LYS A 1 223 ? -8.892 -13.633 15.696 1.00 87.81 223 LYS A N 1
ATOM 1918 C CA . LYS A 1 223 ? -9.658 -12.587 15.006 1.00 87.81 223 LYS A CA 1
ATOM 1919 C C . LYS A 1 223 ? -11.100 -12.508 15.507 1.00 87.81 223 LYS A C 1
ATOM 1921 O O . LYS A 1 223 ? -11.614 -11.409 15.645 1.00 87.81 223 LYS A O 1
ATOM 1926 N N . GLU A 1 224 ? -11.693 -13.652 15.825 1.00 87.56 224 GLU A N 1
ATOM 1927 C CA . GLU A 1 224 ? -13.045 -13.822 16.362 1.00 87.56 224 GLU A CA 1
ATOM 1928 C C . GLU A 1 224 ? -13.200 -13.415 17.833 1.00 87.56 224 GLU A C 1
ATOM 1930 O O . GLU A 1 224 ? -14.326 -13.280 18.304 1.00 87.56 224 GLU A O 1
ATOM 1935 N N . HIS A 1 225 ? -12.097 -13.216 18.564 1.00 90.06 225 HIS A N 1
ATOM 1936 C CA . HIS A 1 225 ? -12.186 -12.802 19.959 1.00 90.06 225 HIS A CA 1
ATOM 1937 C C . HIS A 1 225 ? -12.692 -11.366 20.056 1.00 90.06 225 HIS A C 1
ATOM 1939 O O . HIS A 1 225 ? -12.123 -10.462 19.436 1.00 90.06 225 HIS A O 1
ATOM 1945 N N . GLU A 1 226 ? -13.700 -11.150 20.892 1.00 90.19 226 GLU A N 1
ATOM 1946 C CA . GLU A 1 226 ? -14.122 -9.806 21.258 1.00 90.19 226 GLU A CA 1
ATOM 1947 C C . GLU A 1 226 ? -13.073 -9.190 22.187 1.00 90.19 226 GLU A C 1
ATOM 1949 O O . GLU A 1 226 ? -12.750 -9.730 23.251 1.00 90.19 226 GLU A O 1
ATOM 1954 N N . VAL A 1 227 ? -12.489 -8.082 21.732 1.00 91.88 227 VAL A N 1
ATOM 1955 C CA . VAL A 1 227 ? -11.537 -7.277 22.497 1.00 91.88 227 VAL A CA 1
ATOM 1956 C C . VAL A 1 227 ? -11.997 -5.833 22.416 1.00 91.88 227 VAL A C 1
ATOM 1958 O O . VAL A 1 227 ? -12.266 -5.328 21.321 1.00 91.88 227 VAL A O 1
ATOM 1961 N N . LEU A 1 228 ? -12.086 -5.193 23.577 1.00 93.50 228 LEU A N 1
ATOM 1962 C CA . LEU A 1 228 ? -12.270 -3.756 23.703 1.00 93.50 228 LEU A CA 1
ATOM 1963 C C . LEU A 1 228 ? -10.910 -3.102 23.903 1.00 93.50 228 LEU A C 1
ATOM 1965 O O . LEU A 1 228 ? -10.111 -3.583 24.705 1.00 93.50 228 LEU A O 1
ATOM 1969 N N . ILE A 1 229 ? -10.664 -2.019 23.174 1.00 94.31 229 ILE A N 1
ATOM 1970 C CA . ILE A 1 229 ? -9.428 -1.241 23.253 1.00 94.31 229 ILE A CA 1
ATOM 1971 C C . ILE A 1 229 ? -9.769 0.183 23.686 1.00 94.31 229 ILE A C 1
ATOM 1973 O O . ILE A 1 229 ? -10.695 0.794 23.151 1.00 94.31 229 ILE A O 1
ATOM 1977 N N . TYR A 1 230 ? -9.026 0.712 24.651 1.00 94.38 230 TYR A N 1
ATOM 1978 C CA . TYR A 1 230 ? -9.176 2.076 25.157 1.00 94.38 230 TYR A CA 1
ATOM 1979 C C . TYR A 1 230 ? -7.804 2.687 25.422 1.00 94.38 230 TYR A C 1
ATOM 1981 O O . TYR A 1 230 ? -6.906 1.980 25.859 1.00 94.38 230 TYR A O 1
ATOM 1989 N N . SER A 1 231 ? -7.627 3.991 25.229 1.00 92.75 231 SER A N 1
ATOM 1990 C CA . SER A 1 231 ? -6.459 4.699 25.757 1.00 92.75 231 SER A CA 1
ATOM 1991 C C . SER A 1 231 ? -6.869 5.836 26.679 1.00 92.75 231 SER A C 1
ATOM 1993 O O . SER A 1 231 ? -7.783 6.604 26.390 1.00 92.75 231 SER A O 1
ATOM 1995 N N . SER A 1 232 ? -6.142 5.965 27.789 1.00 88.19 232 SER A N 1
ATOM 1996 C CA . SER A 1 232 ? -6.252 7.098 28.710 1.00 88.19 232 SER A CA 1
ATOM 1997 C C . SER A 1 232 ? -5.602 8.373 28.158 1.00 88.19 232 SER A C 1
ATOM 1999 O O . SER A 1 232 ? -5.890 9.466 28.644 1.00 88.19 232 SER A O 1
ATOM 2001 N N . SER A 1 233 ? -4.748 8.255 27.135 1.00 90.94 233 SER A N 1
ATOM 2002 C CA . SER A 1 233 ? -4.156 9.399 26.444 1.00 90.94 233 SER A CA 1
ATOM 2003 C C . SER A 1 233 ? -5.185 10.059 25.534 1.00 90.94 233 SER A C 1
ATOM 2005 O O . SER A 1 233 ? -5.637 9.463 24.556 1.00 90.94 233 SER A O 1
ATOM 2007 N N . GLU A 1 234 ? -5.509 11.324 25.809 1.00 89.81 234 GLU A N 1
ATOM 2008 C CA . GLU A 1 234 ? -6.494 12.085 25.034 1.00 89.81 234 GLU A CA 1
ATOM 2009 C C . GLU A 1 234 ? -6.134 12.149 23.540 1.00 89.81 234 GLU A C 1
ATOM 2011 O O . GLU A 1 234 ? -7.007 12.005 22.686 1.00 89.81 234 GLU A O 1
ATOM 2016 N N . ASN A 1 235 ? -4.850 12.308 23.209 1.00 90.25 235 ASN A N 1
ATOM 2017 C CA . ASN A 1 235 ? -4.393 12.396 21.820 1.00 90.25 235 ASN A CA 1
ATOM 2018 C C . ASN A 1 235 ? -4.577 11.071 21.070 1.00 90.25 235 ASN A C 1
ATOM 2020 O O . ASN A 1 235 ? -5.085 11.059 19.950 1.00 90.25 235 ASN A O 1
ATOM 2024 N N . LEU A 1 236 ? -4.183 9.958 21.693 1.00 90.94 236 LEU A N 1
ATOM 2025 C CA . LEU A 1 236 ? -4.263 8.631 21.085 1.00 90.94 236 LEU A CA 1
ATOM 2026 C C . LEU A 1 236 ? -5.722 8.175 20.961 1.00 90.94 236 LEU A C 1
ATOM 2028 O O . LEU A 1 236 ? -6.139 7.677 19.919 1.00 90.94 236 LEU A O 1
ATOM 2032 N N . GLN A 1 237 ? -6.524 8.445 21.990 1.00 93.69 237 GLN A N 1
ATOM 2033 C CA . GLN A 1 237 ? -7.950 8.154 21.981 1.00 93.69 237 GLN A CA 1
ATOM 2034 C C . GLN A 1 237 ? -8.688 8.971 20.911 1.00 93.69 237 GLN A C 1
ATOM 2036 O O . GLN A 1 237 ? -9.496 8.413 20.172 1.00 93.69 237 GLN A O 1
ATOM 2041 N N . LYS A 1 238 ? -8.387 10.270 20.757 1.00 94.19 238 LYS A N 1
ATOM 2042 C CA . LYS A 1 238 ? -8.941 11.091 19.664 1.00 94.19 238 LYS A CA 1
ATOM 2043 C C . LYS A 1 238 ? -8.543 10.561 18.289 1.00 94.19 238 LYS A C 1
ATOM 2045 O O . LYS A 1 238 ? -9.391 10.509 17.404 1.00 94.19 238 LYS A O 1
ATOM 2050 N N . LEU A 1 239 ? -7.285 10.148 18.115 1.00 95.44 239 LEU A N 1
ATOM 2051 C CA . LEU A 1 239 ? -6.798 9.560 16.866 1.00 95.44 239 LEU A CA 1
ATOM 2052 C C . LEU A 1 239 ? -7.574 8.287 16.503 1.00 95.44 239 LEU A C 1
ATOM 2054 O O . LEU A 1 239 ? -7.990 8.130 15.356 1.00 95.44 239 LEU A O 1
ATOM 2058 N N . PHE A 1 240 ? -7.797 7.401 17.472 1.00 95.62 240 PHE A N 1
ATOM 2059 C CA . PHE A 1 240 ? -8.539 6.160 17.256 1.00 95.62 240 PHE A CA 1
ATOM 2060 C C . PHE A 1 240 ? -10.010 6.409 16.963 1.00 95.62 240 PHE A C 1
ATOM 2062 O O . PHE A 1 240 ? -10.524 5.871 15.989 1.00 95.62 240 PHE A O 1
ATOM 2069 N N . LEU A 1 241 ? -10.672 7.260 17.749 1.00 95.12 241 LEU A N 1
ATOM 2070 C CA . LEU A 1 241 ? -12.084 7.580 17.542 1.00 95.12 241 LEU A CA 1
ATOM 2071 C C . LEU A 1 241 ? -12.321 8.313 16.218 1.00 95.12 241 LEU A C 1
ATOM 2073 O O . LEU A 1 241 ? -13.277 8.002 15.516 1.00 95.12 241 LEU A O 1
ATOM 2077 N N . GLY A 1 242 ? -11.422 9.222 15.830 1.00 94.81 242 GLY A N 1
ATOM 2078 C CA . GLY A 1 242 ? -11.485 9.898 14.532 1.00 94.81 242 GLY A CA 1
ATOM 2079 C C . GLY A 1 242 ? -11.300 8.960 13.334 1.00 94.81 242 GLY A C 1
ATOM 2080 O O . GLY A 1 242 ? -11.698 9.309 12.232 1.00 94.81 242 GLY A O 1
ATOM 2081 N N . ASN A 1 243 ? -10.730 7.768 13.543 1.00 96.44 243 ASN A N 1
ATOM 2082 C CA . ASN A 1 243 ? -10.485 6.760 12.507 1.00 96.44 243 ASN A CA 1
ATOM 2083 C C . ASN A 1 243 ? -11.105 5.403 12.881 1.00 96.44 243 ASN A C 1
ATOM 2085 O O . ASN A 1 243 ? -10.564 4.355 12.514 1.00 96.44 243 ASN A O 1
ATOM 2089 N N . GLN A 1 244 ? -12.214 5.411 13.630 1.00 95.75 244 GLN A N 1
ATOM 2090 C CA . GLN A 1 244 ? -12.766 4.213 14.264 1.00 95.75 244 GLN A CA 1
ATOM 2091 C C . GLN A 1 244 ? -13.033 3.097 13.253 1.00 95.75 244 GLN A C 1
ATOM 2093 O O . GLN A 1 244 ? -12.570 1.979 13.447 1.00 95.75 244 GLN A O 1
ATOM 2098 N N . GLU A 1 245 ? -13.702 3.389 12.139 1.00 95.44 245 GLU A N 1
ATOM 2099 C CA . GLU A 1 245 ? -14.020 2.369 11.133 1.00 95.44 245 GLU A CA 1
ATOM 2100 C C . GLU A 1 245 ? -12.758 1.682 10.593 1.00 95.44 245 GLU A C 1
ATOM 2102 O O . GLU A 1 245 ? -12.697 0.456 10.491 1.00 95.44 245 GLU A O 1
ATOM 2107 N N . VAL A 1 246 ? -11.718 2.463 10.274 1.00 97.06 246 VAL A N 1
ATOM 2108 C CA . VAL A 1 246 ? -10.414 1.958 9.806 1.00 97.06 246 VAL A CA 1
ATOM 2109 C C . VAL A 1 246 ? -9.731 1.126 10.884 1.00 97.06 246 VAL A C 1
ATOM 2111 O O . VAL A 1 246 ? -9.229 0.037 10.597 1.00 97.06 246 VAL A O 1
ATOM 2114 N N . PHE A 1 247 ? -9.748 1.598 12.126 1.00 97.19 247 PHE A N 1
ATOM 2115 C CA . PHE A 1 247 ? -9.174 0.885 13.258 1.00 97.19 247 PHE A CA 1
ATOM 2116 C C . PHE A 1 247 ? -9.840 -0.479 13.460 1.00 97.19 247 PHE A C 1
ATOM 2118 O O . PHE A 1 247 ? -9.160 -1.509 13.513 1.00 97.19 247 PHE A O 1
ATOM 2125 N N . GLU A 1 248 ? -11.169 -0.501 13.539 1.00 95.75 248 GLU A N 1
ATOM 2126 C CA . GLU A 1 248 ? -11.935 -1.721 13.778 1.00 95.75 248 GLU A CA 1
ATOM 2127 C C . GLU A 1 248 ? -11.824 -2.685 12.593 1.00 95.75 248 GLU A C 1
ATOM 2129 O O . GLU A 1 248 ? -11.732 -3.893 12.788 1.00 95.75 248 GLU A O 1
ATOM 2134 N N . PHE A 1 249 ? -11.721 -2.185 11.360 1.00 95.88 249 PHE A N 1
ATOM 2135 C CA . PHE A 1 249 ? -11.453 -3.023 10.191 1.00 95.88 249 PHE A CA 1
ATOM 2136 C C . PHE A 1 249 ? -10.075 -3.704 10.252 1.00 95.88 249 PHE A C 1
ATOM 2138 O O . PHE A 1 249 ? -9.961 -4.911 10.005 1.00 95.88 249 PHE A O 1
ATOM 2145 N N . LEU A 1 250 ? -9.023 -2.953 10.593 1.00 96.19 250 LEU A N 1
ATOM 2146 C CA . LEU A 1 250 ? -7.645 -3.454 10.590 1.00 96.19 250 LEU A CA 1
ATOM 2147 C C . LEU A 1 250 ? -7.327 -4.389 11.757 1.00 96.19 250 LEU A C 1
ATOM 2149 O O . LEU A 1 250 ? -6.521 -5.311 11.581 1.00 96.19 250 LEU A O 1
ATOM 2153 N N . THR A 1 251 ? -7.932 -4.141 12.920 1.00 95.00 251 THR A N 1
ATOM 2154 C CA . THR A 1 251 ? -7.754 -4.941 14.144 1.00 95.00 251 THR A CA 1
ATOM 2155 C C . THR A 1 251 ? -8.816 -6.029 14.292 1.00 95.00 251 THR A C 1
ATOM 2157 O O . THR A 1 251 ? -8.577 -7.046 14.937 1.00 95.00 251 THR A O 1
ATOM 2160 N N . ARG A 1 252 ? -9.994 -5.852 13.678 1.00 94.50 252 ARG A N 1
ATOM 2161 C CA . ARG A 1 252 ? -11.219 -6.636 13.932 1.00 94.50 252 ARG A CA 1
ATOM 2162 C C . ARG A 1 252 ? -11.718 -6.534 15.374 1.00 94.50 252 ARG A C 1
ATOM 2164 O O . ARG A 1 252 ? -12.472 -7.402 15.812 1.00 94.50 252 ARG A O 1
ATOM 2171 N N . LYS A 1 253 ? -11.269 -5.516 16.114 1.00 94.50 253 LYS A N 1
ATOM 2172 C CA . LYS A 1 253 ? -11.596 -5.256 17.524 1.00 94.50 253 LYS A CA 1
ATOM 2173 C C . LYS A 1 253 ? -12.372 -3.960 17.655 1.00 94.50 253 LYS A C 1
ATOM 2175 O O . LYS A 1 253 ? -12.378 -3.169 16.723 1.00 94.50 253 LYS A O 1
ATOM 2180 N N . LYS A 1 254 ? -13.020 -3.751 18.799 1.00 94.25 254 LYS A N 1
ATOM 2181 C CA . LYS A 1 254 ? -13.862 -2.574 19.042 1.00 94.25 254 LYS A CA 1
ATOM 2182 C C . LYS A 1 254 ? -13.142 -1.549 19.906 1.00 94.25 254 LYS A C 1
ATOM 2184 O O . LYS A 1 254 ? -12.421 -1.911 20.838 1.00 94.25 254 LYS A O 1
ATOM 2189 N N . LEU A 1 255 ? -13.386 -0.273 19.629 1.00 94.00 255 LEU A N 1
ATOM 2190 C CA . LEU A 1 255 ? -12.926 0.820 20.483 1.00 94.00 255 LEU A CA 1
ATOM 2191 C C . LEU A 1 255 ? -13.948 1.101 21.588 1.00 94.00 255 LEU A C 1
ATOM 2193 O O . LEU A 1 255 ? -15.149 1.199 21.341 1.00 94.00 255 LEU A O 1
ATOM 2197 N N . SER A 1 256 ? -13.469 1.247 22.821 1.00 92.12 256 SER A N 1
ATOM 2198 C CA . SER A 1 256 ? -14.281 1.713 23.943 1.00 92.12 256 SER A CA 1
ATOM 2199 C C . SER A 1 256 ? -14.165 3.228 24.086 1.00 92.12 256 SER A C 1
ATOM 2201 O O . SER A 1 256 ? -13.090 3.801 23.925 1.00 92.12 256 SER A O 1
ATOM 2203 N N . LEU A 1 257 ? -15.275 3.880 24.437 1.00 88.12 257 LEU A N 1
ATOM 2204 C CA . LEU A 1 257 ? -15.322 5.312 24.762 1.00 88.12 257 LEU A CA 1
ATOM 2205 C C . LEU A 1 257 ? -14.957 5.605 26.222 1.00 88.12 257 LEU A C 1
ATOM 2207 O O . LEU A 1 257 ? -14.713 6.755 26.577 1.00 88.12 257 LEU A O 1
ATOM 2211 N N . LYS A 1 258 ? -14.981 4.583 27.080 1.00 87.88 258 LYS A N 1
ATOM 2212 C CA . LYS A 1 258 ? -14.747 4.701 28.522 1.00 87.88 258 LYS A CA 1
ATOM 2213 C C . LYS A 1 258 ? -13.601 3.788 28.940 1.00 87.88 258 LYS A C 1
ATOM 2215 O O . LYS A 1 258 ? -13.372 2.757 28.304 1.00 87.88 258 LYS A O 1
ATOM 2220 N N . SER A 1 259 ? -12.950 4.158 30.040 1.00 85.69 259 SER A N 1
ATOM 2221 C CA . SER A 1 259 ? -11.948 3.326 30.707 1.00 85.69 259 SER A CA 1
ATOM 2222 C C . SER A 1 259 ? -12.478 1.924 30.977 1.00 85.69 259 SER A C 1
ATOM 2224 O O . SER A 1 259 ? -13.649 1.764 31.345 1.00 85.69 259 SER A O 1
ATOM 2226 N N . LEU A 1 260 ? -11.614 0.927 30.824 1.00 87.38 260 LEU A N 1
ATOM 2227 C CA . LEU A 1 260 ? -11.983 -0.469 30.983 1.00 87.38 260 LEU A CA 1
ATOM 2228 C C . LEU A 1 260 ? -11.862 -0.844 32.460 1.00 87.38 260 LEU A C 1
ATOM 2230 O O . LEU A 1 260 ? -10.865 -0.565 33.118 1.00 87.38 260 LEU A O 1
ATOM 2234 N N . THR A 1 261 ? -12.902 -1.459 33.019 1.00 81.00 261 THR A N 1
ATOM 2235 C CA . THR A 1 261 ? -12.912 -1.815 34.450 1.00 81.00 261 THR A CA 1
ATOM 2236 C C . THR A 1 261 ? -12.007 -3.000 34.765 1.00 81.00 261 THR A C 1
ATOM 2238 O O . THR A 1 261 ? -11.557 -3.154 35.896 1.00 81.00 261 THR A O 1
ATOM 2241 N N . ASN A 1 262 ? -11.756 -3.844 33.767 1.00 81.06 262 ASN A N 1
ATOM 2242 C CA . ASN A 1 262 ? -11.116 -5.141 33.903 1.00 81.06 262 ASN A CA 1
ATOM 2243 C C . ASN A 1 262 ? -10.020 -5.341 32.836 1.00 81.06 262 ASN A C 1
ATOM 2245 O O . ASN A 1 262 ? -9.639 -6.485 32.556 1.00 81.06 262 ASN A O 1
ATOM 2249 N N . GLY A 1 263 ? -9.525 -4.249 32.247 1.00 82.44 263 GLY A N 1
ATOM 2250 C CA . GLY A 1 263 ? -8.527 -4.256 31.183 1.00 82.44 263 GLY A CA 1
ATOM 2251 C C . GLY A 1 263 ? -7.094 -4.505 31.665 1.00 82.44 263 GLY A C 1
ATOM 2252 O O . GLY A 1 263 ? -6.749 -4.288 32.825 1.00 82.44 263 GLY A O 1
ATOM 2253 N N . VAL A 1 264 ? -6.243 -4.970 30.751 1.00 84.81 264 VAL A N 1
ATOM 2254 C CA . VAL A 1 264 ? -4.788 -5.045 30.932 1.00 84.81 264 VAL A CA 1
ATOM 2255 C C . VAL A 1 264 ? -4.158 -3.841 30.242 1.00 84.81 264 VAL A C 1
ATOM 2257 O O . VAL A 1 264 ? -4.373 -3.655 29.046 1.00 84.81 264 VAL A O 1
ATOM 2260 N N . SER A 1 265 ? -3.375 -3.058 30.987 1.00 87.31 265 SER A N 1
ATOM 2261 C CA . SER A 1 265 ? -2.620 -1.927 30.439 1.00 87.31 265 SER A CA 1
ATOM 2262 C C . SER A 1 265 ? -1.348 -2.398 29.728 1.00 87.31 265 SER A C 1
ATOM 2264 O O . SER A 1 265 ? -0.616 -3.256 30.234 1.00 87.31 265 SER A O 1
ATOM 2266 N N . LEU A 1 266 ? -1.104 -1.844 28.545 1.00 87.12 266 LEU A N 1
ATOM 2267 C CA . LEU A 1 266 ? 0.014 -2.128 27.660 1.00 87.12 266 LEU A CA 1
ATOM 2268 C C . LEU A 1 266 ? 0.646 -0.801 27.205 1.00 87.12 266 LEU A C 1
ATOM 2270 O O . LEU A 1 266 ? -0.084 0.131 26.856 1.00 87.12 266 LEU A O 1
ATOM 2274 N N . PRO A 1 267 ? 1.985 -0.704 27.195 1.00 87.56 267 PRO A N 1
ATOM 2275 C CA . PRO A 1 267 ? 2.667 0.508 26.766 1.00 87.56 267 PRO A CA 1
ATOM 2276 C C . PRO A 1 267 ? 2.710 0.594 25.239 1.00 87.56 267 PRO A C 1
ATOM 2278 O O . PRO A 1 267 ? 3.004 -0.401 24.588 1.00 87.56 267 PRO A O 1
ATOM 2281 N N . PHE A 1 268 ? 2.515 1.795 24.698 1.00 87.88 268 PHE A N 1
ATOM 2282 C CA . PHE A 1 268 ? 2.740 2.157 23.298 1.00 87.88 268 PHE A CA 1
ATOM 2283 C C . PHE A 1 268 ? 3.468 3.509 23.228 1.00 87.88 268 PHE A C 1
ATOM 2285 O O . PHE A 1 268 ? 2.899 4.567 23.516 1.00 87.88 268 PHE A O 1
ATOM 2292 N N . LYS A 1 269 ? 4.743 3.502 22.822 1.00 86.12 269 LYS A N 1
ATOM 2293 C CA . LYS A 1 269 ? 5.627 4.687 22.849 1.00 86.12 269 LYS A CA 1
ATOM 2294 C C . LYS A 1 269 ? 5.645 5.368 24.233 1.00 86.12 269 LYS A C 1
ATOM 2296 O O . LYS A 1 269 ? 6.159 4.798 25.189 1.00 86.12 269 LYS A O 1
ATOM 2301 N N . ASN A 1 270 ? 5.106 6.587 24.321 1.00 81.25 270 ASN A N 1
ATOM 2302 C CA . ASN A 1 270 ? 5.012 7.404 25.536 1.00 81.25 270 ASN A CA 1
ATOM 2303 C C . ASN A 1 270 ? 3.599 7.379 26.149 1.00 81.25 270 ASN A C 1
ATOM 2305 O O . ASN A 1 270 ? 3.280 8.214 26.994 1.00 81.25 270 ASN A O 1
ATOM 2309 N N . PHE A 1 271 ? 2.736 6.484 25.672 1.00 85.25 271 PHE A N 1
ATOM 2310 C CA . PHE A 1 271 ? 1.341 6.368 26.072 1.00 85.25 271 PHE A CA 1
ATOM 2311 C C . PHE A 1 271 ? 1.046 4.943 26.531 1.00 85.25 271 PHE A C 1
ATOM 2313 O O . PHE A 1 271 ? 1.777 4.017 26.194 1.00 85.25 271 PHE A O 1
ATOM 2320 N N . ASP A 1 272 ? -0.068 4.775 27.234 1.00 86.19 272 ASP A N 1
ATOM 2321 C CA . ASP A 1 272 ? -0.600 3.466 27.591 1.00 86.19 272 ASP A CA 1
ATOM 2322 C C . ASP A 1 272 ? -1.980 3.270 26.953 1.00 86.19 272 ASP A C 1
ATOM 2324 O O . ASP A 1 272 ? -2.737 4.224 26.712 1.00 86.19 272 ASP A O 1
ATOM 2328 N N . TYR A 1 273 ? -2.315 2.015 26.683 1.00 90.56 273 TYR A N 1
ATOM 2329 C CA . TYR A 1 273 ? -3.648 1.601 26.270 1.00 90.56 273 TYR A CA 1
ATOM 2330 C C . TYR A 1 273 ? -4.063 0.332 27.007 1.00 90.56 273 TYR A C 1
ATOM 2332 O O . TYR A 1 273 ? -3.242 -0.473 27.431 1.00 90.56 273 TYR A O 1
ATOM 2340 N N . GLU A 1 274 ? -5.361 0.156 27.169 1.00 90.62 274 GLU A N 1
ATOM 2341 C CA . GLU A 1 274 ? -5.973 -0.960 27.861 1.00 90.62 274 GLU A CA 1
ATOM 2342 C C . GLU A 1 274 ? -6.649 -1.882 26.851 1.00 90.62 274 GLU A C 1
ATOM 2344 O O . GLU A 1 274 ? -7.301 -1.423 25.907 1.00 90.62 274 GLU A O 1
ATOM 2349 N N . ILE A 1 275 ? -6.524 -3.188 27.084 1.00 90.69 275 ILE A N 1
ATOM 2350 C CA . ILE A 1 275 ? -7.292 -4.213 26.377 1.00 90.69 275 ILE A CA 1
ATOM 2351 C C . ILE A 1 275 ? -8.153 -5.003 27.357 1.00 90.69 275 ILE A C 1
ATOM 2353 O O . ILE A 1 275 ? -7.662 -5.485 28.376 1.00 90.69 275 ILE A O 1
ATOM 2357 N N . GLU A 1 276 ? -9.432 -5.184 27.048 1.00 88.31 276 GLU A N 1
ATOM 2358 C CA . GLU A 1 276 ? -10.342 -6.026 27.829 1.00 88.31 276 GLU A CA 1
ATOM 2359 C C . GLU A 1 276 ? -10.912 -7.129 26.939 1.00 88.31 276 GLU A C 1
ATOM 2361 O O . GLU A 1 276 ? -11.387 -6.877 25.832 1.00 88.31 276 GLU A O 1
ATOM 2366 N N . THR A 1 277 ? -10.813 -8.374 27.406 1.00 82.94 277 THR A N 1
ATOM 2367 C CA . THR A 1 277 ? -11.346 -9.546 26.712 1.00 82.94 277 THR A CA 1
ATOM 2368 C C . THR A 1 277 ? -11.686 -10.646 27.711 1.00 82.94 277 THR A C 1
ATOM 2370 O O . THR A 1 277 ? -10.910 -10.925 28.628 1.00 82.94 277 THR A O 1
ATOM 2373 N N . ASP A 1 278 ? -12.828 -11.295 27.497 1.00 75.00 278 ASP A N 1
ATOM 2374 C CA . ASP A 1 278 ? -13.274 -12.447 28.290 1.00 75.00 278 ASP A CA 1
ATOM 2375 C C . ASP A 1 278 ? -12.739 -13.775 27.738 1.00 75.00 278 ASP A C 1
ATOM 2377 O O . ASP A 1 278 ? -12.811 -14.816 28.388 1.00 75.00 278 ASP A O 1
ATOM 2381 N N . GLN A 1 279 ? -12.190 -13.756 26.520 1.00 72.44 279 GLN A N 1
ATOM 2382 C CA . GLN A 1 279 ? -11.815 -14.967 25.786 1.00 72.44 279 GLN A CA 1
ATOM 2383 C C . GLN A 1 279 ? -10.368 -15.411 26.037 1.00 72.44 279 GLN A C 1
ATOM 2385 O O . GLN A 1 279 ? -9.912 -16.405 25.469 1.00 72.44 279 GLN A O 1
ATOM 2390 N N . ILE A 1 280 ? -9.625 -14.688 26.880 1.00 66.81 280 ILE A N 1
ATOM 2391 C CA . ILE A 1 280 ? -8.218 -14.971 27.170 1.00 66.81 280 ILE A CA 1
ATOM 2392 C C . ILE A 1 280 ? -7.993 -15.006 28.671 1.00 66.81 280 ILE A C 1
ATOM 2394 O O . ILE A 1 280 ? -8.448 -14.140 29.415 1.00 66.81 280 ILE A O 1
ATOM 2398 N N . ASN A 1 281 ? -7.224 -15.999 29.114 1.00 67.50 281 ASN A N 1
ATOM 2399 C CA . ASN A 1 281 ? -6.771 -16.051 30.491 1.00 67.50 281 ASN A CA 1
ATOM 2400 C C . ASN A 1 281 ? -5.808 -14.879 30.761 1.00 67.50 281 ASN A C 1
ATOM 2402 O O . ASN A 1 281 ? -4.668 -14.883 30.282 1.00 67.50 281 ASN A O 1
ATOM 2406 N N . LYS A 1 282 ? -6.264 -13.899 31.550 1.00 67.50 282 LYS A N 1
ATOM 2407 C CA . LYS A 1 282 ? -5.475 -12.736 31.980 1.00 67.50 282 LYS A CA 1
ATOM 2408 C C . LYS A 1 282 ? -4.157 -13.145 32.636 1.00 67.50 282 LYS A C 1
ATOM 2410 O O . LYS A 1 282 ? -3.143 -12.500 32.387 1.00 67.50 282 LYS A O 1
ATOM 2415 N N . ASP A 1 283 ? -4.119 -14.272 33.346 1.00 66.38 283 ASP A N 1
ATOM 2416 C CA . ASP A 1 283 ? -2.901 -14.797 33.971 1.00 66.38 283 ASP A CA 1
ATOM 2417 C C . ASP A 1 283 ? -1.838 -15.165 32.932 1.00 66.38 283 ASP A C 1
ATOM 2419 O O . ASP A 1 283 ? -0.645 -14.995 33.169 1.00 66.38 283 ASP A O 1
ATOM 2423 N N . LYS A 1 284 ? -2.247 -15.625 31.740 1.00 69.62 284 LYS A N 1
ATOM 2424 C CA . LYS A 1 284 ? -1.323 -15.927 30.636 1.00 69.62 284 LYS A CA 1
ATOM 2425 C C . LYS A 1 284 ? -0.729 -14.648 30.043 1.00 69.62 284 LYS A C 1
ATOM 2427 O O . LYS A 1 284 ? 0.442 -14.652 29.661 1.00 69.62 284 LYS A O 1
ATOM 2432 N N . ILE A 1 285 ? -1.516 -13.571 29.981 1.00 69.81 285 ILE A N 1
ATOM 2433 C CA . ILE A 1 285 ? -1.057 -12.247 29.538 1.00 69.81 285 ILE A CA 1
ATOM 2434 C C . ILE A 1 285 ? -0.067 -11.683 30.561 1.00 69.81 285 ILE A C 1
ATOM 2436 O O . ILE A 1 285 ? 1.069 -11.371 30.205 1.00 69.81 285 ILE A O 1
ATOM 2440 N N . ILE A 1 286 ? -0.460 -11.654 31.837 1.00 69.69 286 ILE A N 1
ATOM 2441 C CA . ILE A 1 286 ? 0.366 -11.171 32.950 1.00 69.69 286 ILE A CA 1
ATOM 2442 C C . ILE A 1 286 ? 1.678 -11.961 33.034 1.00 69.69 286 ILE A C 1
ATOM 2444 O O . ILE A 1 286 ? 2.745 -11.355 33.088 1.00 69.69 286 ILE A O 1
ATOM 2448 N N . LYS A 1 287 ? 1.628 -13.299 32.951 1.00 71.94 287 LYS A N 1
ATOM 2449 C CA . LYS A 1 287 ? 2.818 -14.162 32.991 1.00 71.94 287 LYS A CA 1
ATOM 2450 C C . LYS A 1 287 ? 3.794 -13.875 31.845 1.00 71.94 287 LYS A C 1
ATOM 2452 O O . LYS A 1 287 ? 4.996 -13.755 32.075 1.00 71.94 287 LYS A O 1
ATOM 2457 N N . LYS A 1 288 ? 3.300 -13.730 30.610 1.00 71.25 288 LYS A N 1
ATOM 2458 C CA . LYS A 1 288 ? 4.152 -13.397 29.453 1.00 71.25 288 LYS A CA 1
ATOM 2459 C C . LYS A 1 288 ? 4.752 -11.989 29.573 1.00 71.25 288 LYS A C 1
ATOM 2461 O O . LYS A 1 288 ? 5.912 -11.792 29.215 1.00 71.25 288 LYS A O 1
ATOM 2466 N N . LEU A 1 289 ? 4.004 -11.019 30.106 1.00 72.56 289 LEU A N 1
ATOM 2467 C CA . LEU A 1 289 ? 4.518 -9.670 30.374 1.00 72.56 289 LEU A CA 1
ATOM 2468 C C . LEU A 1 289 ? 5.604 -9.676 31.460 1.00 72.56 289 LEU A C 1
ATOM 2470 O O . LEU A 1 289 ? 6.638 -9.027 31.283 1.00 72.56 289 LEU A O 1
ATOM 2474 N N . SER A 1 290 ? 5.423 -10.441 32.543 1.00 70.75 290 SER A N 1
ATOM 2475 C CA . SER A 1 290 ? 6.441 -10.579 33.590 1.00 70.75 290 SER A CA 1
ATOM 2476 C C . SER A 1 290 ? 7.710 -11.259 33.073 1.00 70.75 290 SER A C 1
ATOM 2478 O O . SER A 1 290 ? 8.802 -10.746 33.307 1.00 70.75 290 SER A O 1
ATOM 2480 N N . GLU A 1 291 ? 7.586 -12.338 32.290 1.00 70.50 291 GLU A N 1
ATOM 2481 C CA . GLU A 1 291 ? 8.732 -13.027 31.672 1.00 70.50 291 GLU A CA 1
ATOM 2482 C C . GLU A 1 291 ? 9.522 -12.090 30.738 1.00 70.50 291 GLU A C 1
ATOM 2484 O O . GLU A 1 291 ? 10.756 -12.059 30.764 1.00 70.50 291 GLU A O 1
ATOM 2489 N N . ASN A 1 292 ? 8.830 -11.265 29.947 1.00 66.88 292 ASN A N 1
ATOM 2490 C CA . ASN A 1 292 ? 9.469 -10.282 29.071 1.00 66.88 292 ASN A CA 1
ATOM 2491 C C . ASN A 1 292 ? 10.157 -9.151 29.854 1.00 66.88 292 ASN A C 1
ATOM 2493 O O . ASN A 1 292 ? 11.282 -8.776 29.517 1.00 66.88 292 ASN A O 1
ATOM 2497 N N . SER A 1 293 ? 9.529 -8.639 30.918 1.00 68.81 293 SER A N 1
ATOM 2498 C CA . SER A 1 293 ? 10.131 -7.631 31.804 1.00 68.81 293 SER A CA 1
ATOM 2499 C C . SER A 1 293 ? 11.400 -8.156 32.483 1.00 68.81 293 SER A C 1
ATOM 2501 O O . SER A 1 293 ? 12.423 -7.468 32.526 1.00 68.81 293 SER A O 1
ATOM 2503 N N . GLU A 1 294 ? 11.380 -9.402 32.960 1.00 61.59 294 GLU A N 1
ATOM 2504 C CA . GLU A 1 294 ? 12.551 -10.057 33.548 1.00 61.59 294 GLU A CA 1
ATOM 2505 C C . GLU A 1 294 ? 13.682 -10.256 32.531 1.00 61.59 294 GLU A C 1
ATOM 2507 O O . GLU A 1 294 ? 14.846 -9.996 32.842 1.00 61.59 294 GLU A O 1
ATOM 2512 N N . ASN A 1 295 ? 13.360 -10.656 31.298 1.00 58.78 295 ASN A N 1
ATOM 2513 C CA . ASN A 1 295 ? 14.347 -10.808 30.226 1.00 58.78 295 ASN A CA 1
ATOM 2514 C C . ASN A 1 295 ? 14.983 -9.472 29.806 1.00 58.78 295 ASN A C 1
ATOM 2516 O O . ASN A 1 295 ? 16.169 -9.439 29.475 1.00 58.78 295 ASN A O 1
ATOM 2520 N N . LEU A 1 296 ? 14.230 -8.368 29.851 1.00 57.47 296 LEU A N 1
ATOM 2521 C CA . LEU A 1 296 ? 14.756 -7.019 29.612 1.00 57.47 296 LEU A CA 1
ATOM 2522 C C . LEU A 1 296 ? 15.684 -6.556 30.744 1.00 57.47 296 LEU A C 1
ATOM 2524 O O . LEU A 1 296 ? 16.709 -5.934 30.474 1.00 57.47 296 LEU A O 1
ATOM 2528 N N . LYS A 1 297 ? 15.372 -6.900 32.000 1.00 57.88 297 LYS A N 1
ATOM 2529 C CA . LYS A 1 297 ? 16.234 -6.603 33.158 1.00 57.88 297 LYS A CA 1
ATOM 2530 C C . LYS A 1 297 ? 17.531 -7.417 33.160 1.00 57.88 297 LYS A C 1
ATOM 2532 O O . LYS A 1 297 ? 18.547 -6.892 33.587 1.00 57.88 297 LYS A O 1
ATOM 2537 N N . LYS A 1 298 ? 17.519 -8.656 32.650 1.00 55.28 298 LYS A N 1
ATOM 2538 C CA . LYS A 1 298 ? 18.715 -9.517 32.515 1.00 55.28 298 LYS A CA 1
ATOM 2539 C C . LYS A 1 298 ? 19.662 -9.117 31.372 1.00 55.28 298 LYS A C 1
ATOM 2541 O O . LYS A 1 298 ? 20.764 -9.648 31.298 1.00 55.28 298 LYS A O 1
ATOM 2546 N N . LYS A 1 299 ? 19.229 -8.240 30.457 1.00 47.72 299 LYS A N 1
ATOM 2547 C CA . LYS A 1 299 ? 20.032 -7.720 29.331 1.00 47.72 299 LYS A CA 1
ATOM 2548 C C . LYS A 1 299 ? 20.683 -6.354 29.610 1.00 47.72 299 LYS A C 1
ATOM 2550 O O . LYS A 1 299 ? 21.319 -5.813 28.707 1.00 47.72 299 LYS A O 1
ATOM 2555 N N . LYS A 1 300 ? 20.508 -5.803 30.814 1.00 40.91 300 LYS A N 1
ATOM 2556 C CA . LYS A 1 300 ? 21.293 -4.679 31.344 1.00 40.91 300 LYS A CA 1
ATOM 2557 C C . LYS A 1 300 ? 22.422 -5.216 32.211 1.00 40.91 300 LYS A C 1
ATOM 2559 O O . LYS A 1 300 ? 23.492 -4.578 32.190 1.00 40.91 300 LYS A O 1
#

Radius of gyration: 24.1 Å; Cα contacts (8 Å, |Δi|>4): 314; chains: 1; bounding box: 71×60×59 Å

Mean predicted aligned error: 7.44 Å

Solvent-accessible surface area (backbone atoms only — not comparable to full-atom values): 17293 Å² total; per-residue (Å²): 136,86,80,81,88,75,83,78,78,82,69,90,76,75,58,66,64,64,48,29,77,76,56,32,59,42,22,51,42,41,44,54,38,45,46,56,44,88,99,52,84,72,81,85,47,72,70,58,40,54,53,35,33,52,51,59,47,48,57,54,47,55,50,51,51,31,40,75,70,68,44,37,59,55,94,58,88,67,72,93,69,83,66,79,52,39,66,52,41,31,54,49,53,54,47,54,54,48,52,56,51,39,53,53,25,57,78,68,69,34,52,18,57,36,44,48,50,54,48,48,43,51,50,52,52,41,55,64,38,44,53,60,60,41,52,56,38,58,74,31,89,87,39,22,65,52,47,36,36,48,50,46,53,53,51,57,52,47,35,58,73,41,26,90,50,29,48,65,66,29,41,56,6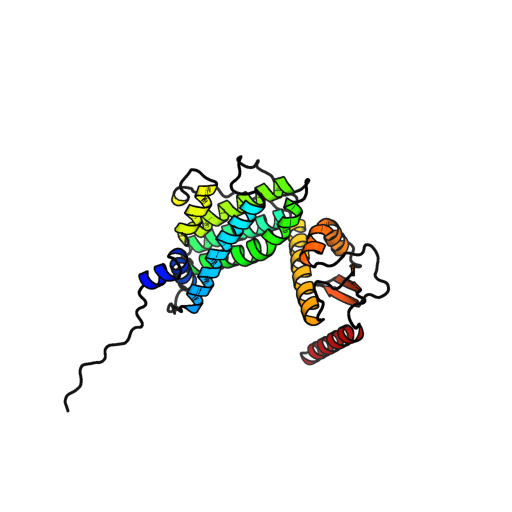0,45,51,67,59,38,94,65,62,57,93,79,60,80,83,84,85,74,92,75,93,72,63,64,68,42,39,50,51,36,49,54,51,52,53,47,55,54,52,48,54,51,48,27,64,74,68,67,57,54,69,87,46,68,36,39,36,30,44,86,40,68,70,61,35,49,54,44,63,78,38,39,70,51,49,28,66,76,65,52,34,46,79,45,96,55,85,68,94,79,39,51,79,44,82,53,95,97,42,52,33,31,43,33,51,88,85,54,67,62,67,61,50,52,50,53,52,51,54,52,54,51,54,57,61,74,74,111

Sequence (300 aa):
MKKDKNVKIKRNVIDPLEIIDKYGADTLRFTLTSLNTPGRDVRLSEQRIAGYRNFVTKITNAYKFAEFKKIYPSKDDPKQLVPKHIFNQWIFNEFQNLYKNVQLNYQNYYFHEVANQLYHFTWHSFCDWYIELSKNLLDSDEYREETTYTFHLIFNSLLQLLHPIIPFITEKLWSYNNQNILMTNQWNYQDIKIDNQSIESANNFIEFIEEYRSIEKLFDIKKEHEVLIYSSSENLQKLFLGNQEVFEFLTRKKLSLKSLTNGVSLPFKNFDYEIETDQINKDKIIKKLSENSENLKKKK

Foldseek 3Di:
DDDDPDDPPPDPDDDVVVLCVVQNPLLVLLLVLLQPDPPDDRDDDPVSSVVSSVLLVLLVVLLVLCVVLVLPLDPDLQPDDDDDALLLLQLLVLLVVLVVVLVVCVVVVVSSVLSVSLSCCSPPVVRVPSSLLCPVLCVDPVRVSVSSNSSVVSSLVSLLSSCVSRVPSSQVRCVRRDVDGSVPDDDPDDDDDGDPVSNVLSVLLVQVLVVLVVLCVLQVPDLPFEKEKEWPDPSNRCSCVVSVVSSCSSRVYHYDPDDDPAWDWDDDDPTIMTMDTPPGDVVSVVVSVVVVVVVVVVVD

pLDDT: mean 88.0, std 13.86, range [31.09, 98.69]

Secondary structure (DSSP, 8-state):
---------------HHHHHHHH-HHHHHHHHHHH--TTS-----HHHHHHHHHHHHHHHHHHHHHHHTT-SS-SSPPP-----SHHHHHHHHHHHHHHHHHHHHHHTT-HHHHHHHHHHIIIIIIIIIIHHHHHHHTTSTTTHHHHHHHHHHHHHHHHHHHTTTSHHHHHHHHHTT-SS-GGG------PPP--HHHHHHHHHHHHHHHHHHHHHHHHT--TTS--EEEES-HHHHHHHHHTHHHHHHHHS-EEPSS--SSPEEEEETTEEEEEE-SSS-HHHHHHHHHHHHHHHHTT-